Protein AF-A0A7J5AM44-F1 (afdb_monomer)

Structure (mmCIF, N/CA/C/O backbone):
data_AF-A0A7J5AM44-F1
#
_entry.id   AF-A0A7J5AM44-F1
#
loop_
_atom_site.group_PDB
_atom_site.id
_atom_site.type_symbol
_atom_site.label_atom_id
_atom_site.label_alt_id
_atom_site.label_comp_id
_atom_site.label_asym_id
_atom_site.label_entity_id
_atom_site.label_seq_id
_atom_site.pdbx_PDB_ins_code
_atom_site.Cartn_x
_atom_site.Cartn_y
_atom_site.Cartn_z
_atom_site.occupancy
_atom_site.B_iso_or_equiv
_atom_site.auth_seq_id
_atom_site.auth_comp_id
_atom_site.auth_asym_id
_atom_site.auth_atom_id
_atom_site.pdbx_PDB_model_num
ATOM 1 N N . MET A 1 1 ? -7.934 -10.851 46.762 1.00 30.44 1 MET A N 1
ATOM 2 C CA . MET A 1 1 ? -6.899 -11.801 46.316 1.00 30.44 1 MET A CA 1
ATOM 3 C C . MET A 1 1 ? -6.334 -11.318 44.996 1.00 30.44 1 MET A C 1
ATOM 5 O O . MET A 1 1 ? -6.853 -11.603 43.930 1.00 30.44 1 MET A O 1
ATOM 9 N N . GLU A 1 2 ? -5.376 -10.415 45.146 1.00 37.12 2 GLU A N 1
ATOM 10 C CA . GLU A 1 2 ? -4.095 -10.364 44.443 1.00 37.12 2 GLU A CA 1
ATOM 11 C C . GLU A 1 2 ? -3.795 -11.587 43.561 1.00 37.12 2 GLU A C 1
ATOM 13 O O . GLU A 1 2 ? -3.683 -12.691 44.085 1.00 37.12 2 GLU A O 1
ATOM 18 N N . ASN A 1 3 ? -3.754 -11.372 42.240 1.00 36.41 3 ASN A N 1
ATOM 19 C CA . ASN A 1 3 ? -2.946 -12.068 41.224 1.00 36.41 3 ASN A CA 1
ATOM 20 C C . ASN A 1 3 ? -3.588 -11.873 39.842 1.00 36.41 3 ASN A C 1
ATOM 22 O O . ASN A 1 3 ? -4.525 -12.576 39.501 1.00 36.41 3 ASN A O 1
ATOM 26 N N . ASP A 1 4 ? -3.115 -10.865 39.098 1.00 33.53 4 ASP A N 1
ATOM 27 C CA . ASP A 1 4 ? -2.848 -10.944 37.642 1.00 33.53 4 ASP A CA 1
ATOM 28 C C . ASP A 1 4 ? -2.434 -9.582 37.053 1.00 33.53 4 ASP A C 1
ATOM 30 O O . ASP A 1 4 ? -2.887 -9.119 36.007 1.00 33.53 4 ASP A O 1
ATOM 34 N N . ILE A 1 5 ? -1.474 -8.933 37.717 1.00 36.12 5 ILE A N 1
ATOM 35 C CA . ILE A 1 5 ? -0.567 -7.994 37.052 1.00 36.12 5 ILE A CA 1
ATOM 36 C C . ILE A 1 5 ? 0.786 -8.701 36.977 1.00 36.12 5 ILE A C 1
ATOM 38 O O . ILE A 1 5 ? 1.747 -8.322 37.640 1.00 36.12 5 ILE A O 1
ATOM 42 N N . LYS A 1 6 ? 0.864 -9.777 36.183 1.00 41.25 6 LYS A N 1
ATOM 43 C CA . LYS A 1 6 ? 2.162 -10.296 35.739 1.00 41.25 6 LYS A CA 1
ATOM 44 C C . LYS A 1 6 ? 2.780 -9.271 34.789 1.00 41.25 6 LYS A C 1
ATOM 46 O O . LYS A 1 6 ? 2.452 -9.201 33.605 1.00 41.25 6 LYS A O 1
ATOM 51 N N . THR A 1 7 ? 3.600 -8.418 35.401 1.00 40.38 7 THR A N 1
ATOM 52 C CA . THR A 1 7 ? 4.863 -7.890 34.878 1.00 40.38 7 THR A CA 1
ATOM 53 C C . THR A 1 7 ? 4.815 -7.367 33.441 1.00 40.38 7 THR A C 1
ATOM 55 O O . THR A 1 7 ? 5.001 -8.075 32.450 1.00 40.38 7 THR A O 1
ATOM 58 N N . ILE A 1 8 ? 4.660 -6.044 33.330 1.00 50.66 8 ILE A N 1
ATOM 59 C CA . ILE A 1 8 ? 5.324 -5.307 32.250 1.00 50.66 8 ILE A CA 1
ATOM 60 C C . ILE A 1 8 ? 6.817 -5.645 32.402 1.00 50.66 8 ILE A C 1
ATOM 62 O O . ILE A 1 8 ? 7.332 -5.430 33.498 1.00 50.66 8 ILE A O 1
ATOM 66 N N . PRO A 1 9 ? 7.483 -6.233 31.392 1.00 49.56 9 PRO A N 1
ATOM 67 C CA . PRO A 1 9 ? 8.864 -6.676 31.541 1.00 49.56 9 PRO A CA 1
ATOM 68 C C . PRO A 1 9 ? 9.730 -5.493 31.974 1.00 49.56 9 PRO A C 1
ATOM 70 O O . PRO A 1 9 ? 9.645 -4.416 31.383 1.00 49.56 9 PRO A O 1
ATOM 73 N N . GLU A 1 10 ? 10.548 -5.694 33.006 1.00 54.12 10 GLU A N 1
ATOM 74 C CA . GLU A 1 10 ? 11.444 -4.674 33.565 1.00 54.12 10 GLU A CA 1
ATOM 75 C C . GLU A 1 10 ? 12.456 -4.131 32.535 1.00 54.12 10 GLU A C 1
ATOM 77 O O . GLU A 1 10 ? 13.049 -3.077 32.741 1.00 54.12 10 GLU A O 1
ATOM 82 N N . GLU A 1 11 ? 12.558 -4.740 31.351 1.00 59.94 11 GLU A N 1
ATOM 83 C CA . GLU A 1 11 ? 13.402 -4.276 30.250 1.00 59.94 11 GLU A CA 1
ATOM 84 C C . GLU A 1 11 ? 12.621 -3.714 29.052 1.00 59.94 11 GLU A C 1
ATOM 86 O O . GLU A 1 11 ? 12.845 -4.081 27.896 1.00 59.94 11 GLU A O 1
ATOM 91 N N . VAL A 1 12 ? 11.732 -2.740 29.274 1.00 68.56 12 VAL A N 1
ATOM 92 C CA . VAL A 1 12 ? 11.289 -1.858 28.173 1.00 68.56 12 VAL A CA 1
ATOM 93 C C . VAL A 1 12 ? 12.441 -0.907 27.808 1.00 68.56 12 VAL A C 1
ATOM 95 O O . VAL A 1 12 ? 12.469 0.266 28.208 1.00 68.56 12 VAL A O 1
ATOM 98 N N . ASN A 1 13 ? 13.435 -1.444 27.098 1.00 79.06 13 ASN A N 1
ATOM 99 C CA . ASN A 1 13 ? 14.611 -0.738 26.591 1.00 79.06 13 ASN A CA 1
ATOM 100 C C . ASN A 1 13 ? 14.399 -0.245 25.143 1.00 79.06 13 ASN A C 1
ATOM 102 O O . ASN A 1 13 ? 13.371 -0.502 24.512 1.00 79.06 13 ASN A O 1
ATOM 106 N N . PHE A 1 14 ? 15.367 0.501 24.606 1.00 74.00 14 PHE A N 1
ATOM 107 C CA . PHE A 1 14 ? 15.242 1.113 23.281 1.00 74.00 14 PHE A CA 1
ATOM 108 C C . PHE A 1 14 ? 15.099 0.065 22.164 1.00 74.00 14 PHE A C 1
ATOM 110 O O . PHE A 1 14 ? 14.237 0.209 21.301 1.00 74.00 14 PHE A O 1
ATOM 117 N N . ILE A 1 15 ? 15.875 -1.024 22.217 1.00 77.38 15 ILE A N 1
ATOM 118 C CA . ILE A 1 15 ? 15.842 -2.114 21.226 1.00 77.38 15 ILE A CA 1
ATOM 119 C C . ILE A 1 15 ? 14.481 -2.817 21.240 1.00 77.38 15 ILE A C 1
ATOM 121 O O . ILE A 1 15 ? 13.892 -3.059 20.182 1.00 77.38 15 ILE A O 1
ATOM 125 N N . PHE A 1 16 ? 13.956 -3.105 22.433 1.00 80.75 16 PHE A N 1
ATOM 126 C CA . PHE A 1 16 ? 12.615 -3.651 22.621 1.00 80.75 16 PHE A CA 1
ATOM 127 C C . PHE A 1 16 ? 11.564 -2.738 21.978 1.00 80.75 16 PHE A C 1
ATOM 129 O O . PHE A 1 16 ? 10.727 -3.199 21.199 1.00 80.75 16 PHE A O 1
ATOM 136 N N . CYS A 1 17 ? 11.658 -1.429 22.224 1.00 77.19 17 CYS A N 1
ATOM 137 C CA . CYS A 1 17 ? 10.743 -0.454 21.648 1.00 77.19 17 CYS A CA 1
ATOM 138 C C . CYS A 1 17 ? 10.842 -0.343 20.126 1.00 77.19 17 CYS A C 1
ATOM 140 O O . CYS A 1 17 ? 9.798 -0.276 19.485 1.00 77.19 17 CYS A O 1
ATOM 142 N N . VAL A 1 18 ? 12.039 -0.391 19.533 1.00 77.31 18 VAL A N 1
ATOM 143 C CA . VAL A 1 18 ? 12.222 -0.392 18.068 1.00 77.31 18 VAL A CA 1
ATOM 144 C C . VAL A 1 18 ? 11.583 -1.629 17.433 1.00 77.31 18 VAL A C 1
ATOM 146 O O . VAL A 1 18 ? 10.825 -1.500 16.472 1.00 77.31 18 VAL A O 1
ATOM 149 N N . LYS A 1 19 ? 11.808 -2.824 17.999 1.00 75.56 19 LYS A N 1
ATOM 150 C CA . LYS A 1 19 ? 11.190 -4.071 17.508 1.00 75.56 19 LYS A CA 1
ATOM 151 C C . LYS A 1 19 ? 9.663 -4.021 17.587 1.00 75.56 19 LYS A C 1
ATOM 153 O O . LYS A 1 19 ? 8.976 -4.465 16.667 1.00 75.56 19 LYS A O 1
ATOM 158 N N . HIS A 1 20 ? 9.135 -3.461 18.673 1.00 72.00 20 HIS A N 1
ATOM 159 C CA . HIS A 1 20 ? 7.698 -3.375 18.908 1.00 72.00 20 HIS A CA 1
ATOM 160 C C . HIS A 1 20 ? 7.025 -2.231 18.128 1.00 72.00 20 HIS A C 1
ATOM 162 O O . HIS A 1 20 ? 5.824 -2.299 17.873 1.00 72.00 20 HIS A O 1
ATOM 168 N N . PHE A 1 21 ? 7.779 -1.208 17.704 1.00 68.56 21 PHE A N 1
ATOM 169 C CA . PHE A 1 21 ? 7.252 -0.018 17.026 1.00 68.56 21 PHE A CA 1
ATOM 170 C C . PHE A 1 21 ? 6.546 -0.337 15.701 1.00 68.56 21 PHE A C 1
ATOM 172 O O . PHE A 1 21 ? 5.533 0.279 15.383 1.00 68.56 21 PHE A O 1
ATOM 179 N N . SER A 1 22 ? 7.017 -1.346 14.960 1.00 60.19 22 SER A N 1
ATOM 180 C CA . SER A 1 22 ? 6.369 -1.827 13.725 1.00 60.19 22 SER A CA 1
ATOM 181 C C . SER A 1 22 ? 4.910 -2.261 13.932 1.00 60.19 22 SER A C 1
ATOM 183 O O . SER A 1 22 ? 4.092 -2.154 13.023 1.00 60.19 22 SER A O 1
ATOM 185 N N . LYS A 1 23 ? 4.560 -2.691 15.150 1.00 59.81 23 LYS A N 1
ATOM 186 C CA . LYS A 1 23 ? 3.209 -3.118 15.546 1.00 59.81 23 LYS A CA 1
ATOM 187 C C . LYS A 1 23 ? 2.357 -1.967 16.100 1.00 59.81 23 LYS A C 1
ATOM 189 O O . LYS A 1 23 ? 1.228 -2.188 16.527 1.00 59.81 23 LYS A O 1
ATOM 194 N N . CYS A 1 24 ? 2.895 -0.747 16.113 1.00 62.09 24 CYS A N 1
ATOM 195 C CA . CYS A 1 24 ? 2.350 0.421 16.798 1.00 62.09 24 CYS A CA 1
ATOM 196 C C . CYS A 1 24 ? 1.870 1.510 15.832 1.00 62.09 24 CYS A C 1
ATOM 198 O O . CYS A 1 24 ? 2.161 2.686 16.039 1.00 62.09 24 CYS A O 1
ATOM 200 N N . PHE A 1 25 ? 1.123 1.164 14.784 1.00 45.88 25 PHE A N 1
ATOM 201 C CA . PHE A 1 25 ? 0.403 2.183 14.023 1.00 45.88 25 PHE A CA 1
ATOM 202 C C . PHE A 1 25 ? -0.994 2.369 14.612 1.00 45.88 25 PHE A C 1
ATOM 204 O O . PHE A 1 25 ? -1.776 1.430 14.701 1.00 45.88 25 PHE A O 1
ATOM 211 N N . SER A 1 26 ? -1.280 3.609 15.014 1.00 47.03 26 SER A N 1
ATOM 212 C CA . SER A 1 26 ? -2.529 4.121 15.596 1.00 47.03 26 SER A CA 1
ATOM 213 C C . SER A 1 26 ? -2.881 3.659 17.022 1.00 47.03 26 SER A C 1
ATOM 215 O O . SER A 1 26 ? -3.434 2.591 17.247 1.00 47.03 26 SER A O 1
ATOM 217 N N . SER A 1 27 ? -2.634 4.522 18.019 1.00 41.22 27 SER A N 1
ATOM 218 C CA . SER A 1 27 ? -3.536 4.677 19.179 1.00 41.22 27 SER A CA 1
ATOM 219 C C . SER A 1 27 ? -3.110 5.788 20.150 1.00 41.22 27 SER A C 1
ATOM 221 O O . SER A 1 27 ? -1.937 5.978 20.466 1.00 41.22 27 SER A O 1
ATOM 223 N N . ARG A 1 28 ? -4.114 6.524 20.650 1.00 37.12 28 ARG A N 1
ATOM 224 C CA . ARG A 1 28 ? -4.012 7.492 21.755 1.00 37.12 28 ARG A CA 1
ATOM 225 C C . ARG A 1 28 ? -4.220 6.804 23.116 1.00 37.12 28 ARG A C 1
ATOM 227 O O . ARG A 1 28 ? -4.897 5.784 23.222 1.00 37.12 28 ARG A O 1
ATOM 234 N N . LYS A 1 29 ? -3.618 7.420 24.142 1.00 35.62 29 LYS A N 1
ATOM 235 C CA . LYS A 1 29 ? -3.554 7.064 25.575 1.00 35.62 29 LYS A CA 1
ATOM 236 C C . LYS A 1 29 ? -4.861 6.539 26.198 1.00 35.62 29 LYS A C 1
ATOM 238 O O . LYS A 1 29 ? -5.887 7.194 26.055 1.00 35.62 29 LYS A O 1
ATOM 243 N N . ASN A 1 30 ? -4.768 5.515 27.064 1.00 37.94 30 ASN A N 1
ATOM 244 C CA . ASN A 1 30 ? -5.295 5.599 28.440 1.00 37.94 30 ASN A CA 1
ATOM 245 C C . ASN A 1 30 ? -4.862 4.444 29.371 1.00 37.94 30 ASN A C 1
ATOM 247 O O . ASN A 1 30 ? -4.808 3.279 28.993 1.00 37.94 30 ASN A O 1
ATOM 251 N N . LYS A 1 31 ? -4.589 4.792 30.634 1.00 44.12 31 LYS A N 1
ATOM 252 C CA . LYS A 1 31 ? -4.256 3.895 31.754 1.00 44.12 31 LYS A CA 1
ATOM 253 C C . LYS A 1 31 ? -5.559 3.467 32.448 1.00 44.12 31 LYS A C 1
ATOM 255 O O . LYS A 1 31 ? -5.897 4.011 33.492 1.00 44.12 31 LYS A O 1
ATOM 260 N N . LYS A 1 32 ? -6.355 2.582 31.838 1.00 59.28 32 LYS A N 1
ATOM 261 C CA . LYS A 1 32 ? -7.646 2.141 32.409 1.00 59.28 32 LYS A CA 1
ATOM 262 C C . LYS A 1 32 ? -7.747 0.614 32.534 1.00 59.28 32 LYS A C 1
ATOM 264 O O . LYS A 1 32 ? -7.037 -0.132 31.855 1.00 59.28 32 LYS A O 1
ATOM 269 N N . ASN A 1 33 ? -8.594 0.204 33.484 1.00 80.75 33 ASN A N 1
ATOM 270 C CA . ASN A 1 33 ? -9.047 -1.164 33.743 1.00 80.75 33 ASN A CA 1
ATOM 271 C C . ASN A 1 33 ? -9.569 -1.789 32.427 1.00 80.75 33 ASN A C 1
ATOM 273 O O . ASN A 1 33 ? -10.377 -1.138 31.764 1.00 80.75 33 ASN A O 1
ATOM 277 N N . PRO A 1 34 ? -9.146 -3.001 32.025 1.00 86.81 34 PRO A N 1
ATOM 278 C CA . PRO A 1 34 ? -9.594 -3.608 30.770 1.00 86.81 34 PRO A CA 1
ATOM 279 C C . PRO A 1 34 ? -11.115 -3.734 30.640 1.00 86.81 34 PRO A C 1
ATOM 281 O O . PRO A 1 34 ? -11.654 -3.528 29.558 1.00 86.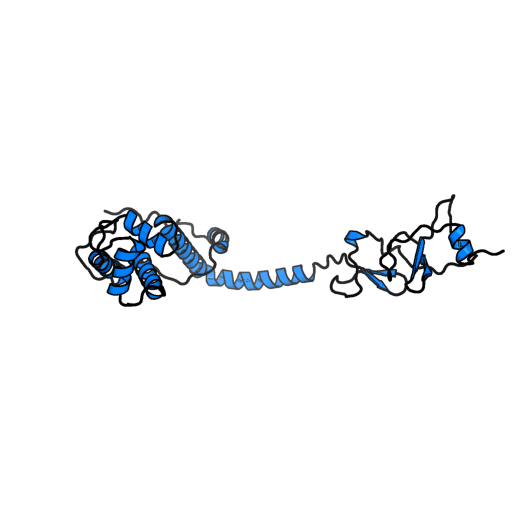81 34 PRO A O 1
ATOM 284 N N . LEU A 1 35 ? -11.828 -3.989 31.742 1.00 90.69 35 LEU A N 1
ATOM 285 C CA . LEU A 1 35 ? -13.293 -4.035 31.736 1.00 90.69 35 LEU A CA 1
ATOM 286 C C . LEU A 1 35 ? -13.898 -2.659 31.456 1.00 90.69 35 LEU A C 1
ATOM 288 O O . LEU A 1 35 ? -14.874 -2.545 30.724 1.00 90.69 35 LEU A O 1
ATOM 292 N N . LYS A 1 36 ? -13.284 -1.592 31.971 1.00 90.75 36 LYS A N 1
ATOM 293 C CA . LYS A 1 36 ? -13.704 -0.223 31.661 1.00 90.75 36 LYS A CA 1
ATOM 294 C C . LYS A 1 36 ? -13.615 0.062 30.164 1.00 90.75 36 LYS A C 1
ATOM 296 O O . LYS A 1 36 ? -14.539 0.650 29.609 1.00 90.75 36 LYS A O 1
ATOM 301 N N . GLU A 1 37 ? -12.510 -0.333 29.536 1.00 89.81 37 GLU A N 1
ATOM 302 C CA . GLU A 1 37 ? -12.302 -0.161 28.094 1.00 89.81 37 GLU A CA 1
ATOM 303 C C . GLU A 1 37 ? -13.299 -1.016 27.301 1.00 89.81 37 GLU A C 1
ATOM 305 O O . GLU A 1 37 ? -13.970 -0.473 26.431 1.00 89.81 37 GLU A O 1
ATOM 310 N N . LEU A 1 38 ? -13.524 -2.275 27.699 1.00 93.69 38 LEU A N 1
ATOM 311 C CA . LEU A 1 38 ? -14.488 -3.170 27.050 1.00 93.69 38 LEU A CA 1
ATOM 312 C C . LEU A 1 38 ? -15.913 -2.593 27.061 1.00 93.69 38 LEU A C 1
ATOM 314 O O . LEU A 1 38 ? -16.546 -2.495 26.013 1.00 93.69 38 LEU A O 1
ATOM 318 N N . PHE A 1 39 ? -16.413 -2.160 28.225 1.00 94.56 39 PHE A N 1
ATOM 319 C CA . PHE A 1 39 ? -17.758 -1.578 28.334 1.00 94.56 39 PHE A CA 1
ATOM 320 C C . PHE A 1 39 ? -17.886 -0.237 27.603 1.00 94.56 39 PHE A C 1
ATOM 322 O O . PHE A 1 39 ? -18.936 0.043 27.026 1.00 94.56 39 PHE A O 1
ATOM 329 N N . SER A 1 40 ? -16.831 0.585 27.612 1.00 92.31 40 SER A N 1
ATOM 330 C CA . SER A 1 40 ? -16.842 1.878 26.915 1.00 92.31 40 SER A CA 1
ATOM 331 C C . SER A 1 40 ? -16.828 1.697 25.395 1.00 92.31 40 SER A C 1
ATOM 333 O O . SER A 1 40 ? -17.561 2.390 24.692 1.00 92.31 40 SER A O 1
ATOM 335 N N . GLU A 1 41 ? -16.013 0.769 24.880 1.00 93.38 41 GLU A N 1
ATOM 336 C CA . GLU A 1 41 ? -15.950 0.454 23.449 1.00 93.38 41 GLU A CA 1
ATOM 337 C C . GLU A 1 41 ? -17.239 -0.210 22.967 1.00 93.38 41 GLU A C 1
ATOM 339 O O . GLU A 1 41 ? -17.759 0.194 21.928 1.00 93.38 41 GLU A O 1
ATOM 344 N N . LEU A 1 42 ? -17.804 -1.140 23.748 1.00 95.88 42 LEU A N 1
ATOM 345 C CA . LEU A 1 42 ? -19.098 -1.754 23.447 1.00 95.88 42 LEU A CA 1
ATOM 346 C C . LEU A 1 42 ? -20.186 -0.698 23.274 1.00 95.88 42 LEU A C 1
ATOM 348 O O . LEU A 1 42 ? -20.847 -0.654 22.238 1.00 95.88 42 LEU A O 1
ATOM 352 N N . LEU A 1 43 ? -20.360 0.175 24.271 1.00 95.19 43 LEU A N 1
ATOM 353 C CA . LEU A 1 43 ? -21.383 1.213 24.201 1.00 95.19 43 LEU A CA 1
ATOM 354 C C . LEU A 1 43 ? -21.121 2.174 23.035 1.00 95.19 43 LEU A C 1
ATOM 356 O O . LEU A 1 43 ? -22.055 2.548 22.329 1.00 95.19 43 LEU A O 1
ATOM 360 N N . GLY A 1 44 ? -19.858 2.537 22.804 1.00 94.06 44 GLY A N 1
ATOM 361 C CA . GLY A 1 44 ? -19.466 3.399 21.693 1.00 94.06 44 GLY A CA 1
ATOM 362 C C . GLY A 1 44 ? -19.774 2.803 20.317 1.00 94.06 44 GLY A C 1
ATOM 363 O O . GLY A 1 44 ? -20.162 3.551 19.420 1.00 94.06 44 GLY A O 1
ATOM 364 N N . GLN A 1 45 ? -19.627 1.486 20.136 1.00 94.88 45 GLN A N 1
ATOM 365 C CA . GLN A 1 45 ? -20.003 0.813 18.889 1.00 94.88 45 GLN A CA 1
ATOM 366 C C . GLN A 1 45 ? -21.519 0.675 18.745 1.00 94.88 45 GLN A C 1
ATOM 368 O O . GLN A 1 45 ? -22.050 1.058 17.707 1.00 94.88 45 GLN A O 1
ATOM 373 N N . LEU A 1 46 ? -22.228 0.263 19.802 1.00 96.12 46 LEU A N 1
ATOM 374 C CA . LEU A 1 46 ? -23.697 0.200 19.799 1.00 96.12 46 LEU A CA 1
ATOM 375 C C . LEU A 1 46 ? -24.316 1.567 19.452 1.00 96.12 46 LEU A C 1
ATOM 377 O O . LEU A 1 46 ? -25.223 1.678 18.632 1.00 96.12 46 LEU A O 1
ATOM 381 N N . MET A 1 47 ? -23.791 2.655 20.019 1.00 94.81 47 MET A N 1
ATOM 382 C CA . MET A 1 47 ? -24.277 4.002 19.702 1.00 94.81 47 MET A CA 1
ATOM 383 C C . MET A 1 47 ? -24.092 4.373 18.221 1.00 94.81 47 MET A C 1
ATOM 385 O O . MET A 1 47 ? -24.881 5.158 17.697 1.00 94.81 47 MET A O 1
ATOM 389 N N . LYS A 1 48 ? -23.116 3.788 17.521 1.00 94.56 48 LYS A N 1
ATOM 390 C CA . LYS A 1 48 ? -22.872 4.022 16.088 1.00 94.56 48 LYS A CA 1
ATOM 391 C C . LYS A 1 48 ? -23.640 3.073 15.167 1.00 94.56 48 LYS A C 1
ATOM 393 O O . LYS A 1 48 ? -23.845 3.427 14.017 1.00 94.56 48 LYS A O 1
ATOM 398 N N . ASP A 1 49 ? -24.082 1.921 15.663 1.00 92.38 49 ASP A N 1
ATOM 399 C CA . ASP A 1 49 ? -24.778 0.896 14.876 1.00 92.38 49 ASP A CA 1
ATOM 400 C C . ASP A 1 49 ? -26.120 1.418 14.328 1.00 92.38 49 ASP A C 1
ATOM 402 O O . ASP A 1 49 ? -27.039 1.727 15.091 1.00 92.38 49 ASP A O 1
ATOM 406 N N . GLU A 1 50 ? -26.237 1.550 13.006 1.00 93.00 50 GLU A N 1
ATOM 407 C CA . GLU A 1 50 ? -27.411 2.113 12.321 1.00 93.00 50 GLU A CA 1
ATOM 408 C C . GLU A 1 50 ? -28.704 1.323 12.581 1.00 93.00 50 GLU A C 1
ATOM 410 O O . GLU A 1 50 ? -29.792 1.901 12.546 1.00 93.00 50 GLU A O 1
ATOM 415 N N . LEU A 1 51 ? -28.605 0.036 12.934 1.00 90.94 51 LEU A N 1
ATOM 416 C CA . LEU A 1 51 ? -29.760 -0.810 13.255 1.00 90.94 51 LEU A CA 1
ATOM 417 C C . LEU A 1 51 ? -30.434 -0.401 14.577 1.00 90.94 51 LEU A C 1
ATOM 419 O O . LEU A 1 51 ? -31.616 -0.681 14.807 1.00 90.94 51 LEU A O 1
ATOM 423 N N . ILE A 1 52 ? -29.708 0.298 15.454 1.00 90.81 52 ILE A N 1
ATOM 424 C CA . ILE A 1 52 ? -30.193 0.711 16.772 1.00 90.81 52 ILE A CA 1
ATOM 425 C C . ILE A 1 52 ? -30.861 2.082 16.678 1.00 90.81 52 ILE A C 1
ATOM 427 O O . ILE A 1 52 ? -30.194 3.115 16.706 1.00 90.81 52 ILE A O 1
ATOM 431 N N . LYS A 1 53 ? -32.198 2.104 16.651 1.00 91.19 53 LYS A N 1
ATOM 432 C CA . LYS A 1 53 ? -32.985 3.354 16.611 1.00 91.19 53 LYS A CA 1
ATOM 433 C C . LYS A 1 53 ? -32.888 4.164 17.910 1.00 91.19 53 LYS A C 1
ATOM 435 O O . LYS A 1 53 ? -32.766 5.383 17.883 1.00 91.19 53 LYS A O 1
ATOM 440 N N . ASN A 1 54 ? -32.940 3.494 19.064 1.00 90.94 54 ASN A N 1
ATOM 441 C CA . ASN A 1 54 ? -32.871 4.147 20.373 1.00 90.94 54 ASN A CA 1
ATOM 442 C C . ASN A 1 54 ? -31.420 4.208 20.877 1.00 90.94 54 ASN A C 1
ATOM 444 O O . ASN A 1 54 ? -30.913 3.236 21.434 1.00 90.94 54 ASN A O 1
ATOM 448 N N . LYS A 1 55 ? -30.781 5.373 20.734 1.00 92.94 55 LYS A N 1
ATOM 449 C CA . LYS A 1 55 ? -29.370 5.610 21.095 1.00 92.94 55 LYS A CA 1
ATOM 450 C C . LYS A 1 55 ? -29.107 5.858 22.587 1.00 92.94 55 LYS A C 1
ATOM 452 O O . LYS A 1 55 ? -28.010 6.263 22.965 1.00 92.94 55 LYS A O 1
ATOM 457 N N . THR A 1 56 ? -30.088 5.625 23.457 1.00 94.69 56 THR A N 1
ATOM 458 C CA . THR A 1 56 ? -29.859 5.635 24.911 1.00 94.69 56 THR A CA 1
ATOM 459 C C . THR A 1 56 ? -29.093 4.384 25.352 1.00 94.69 56 THR A C 1
ATOM 461 O O . THR A 1 56 ? -29.167 3.346 24.699 1.00 94.69 56 THR A O 1
ATOM 464 N N . ILE A 1 57 ? -28.416 4.433 26.508 1.00 92.00 57 ILE A N 1
ATOM 465 C CA . ILE A 1 57 ? -27.742 3.255 27.100 1.00 92.00 57 ILE A CA 1
ATOM 466 C C . ILE A 1 57 ? -28.713 2.068 27.209 1.00 92.00 57 ILE A C 1
ATOM 468 O O . ILE A 1 57 ? -28.371 0.939 26.861 1.00 92.00 57 ILE A O 1
ATOM 472 N N . ASN A 1 58 ? -29.950 2.341 27.633 1.00 93.75 58 ASN A N 1
ATOM 473 C CA . ASN A 1 58 ? -30.999 1.333 27.742 1.00 93.75 58 ASN A CA 1
ATOM 474 C C . ASN A 1 58 ? -31.369 0.739 26.381 1.00 93.75 58 ASN A C 1
ATOM 476 O O . ASN A 1 58 ? -31.503 -0.479 26.280 1.00 93.75 58 ASN A O 1
ATOM 480 N N . GLY A 1 59 ? -31.532 1.574 25.352 1.00 93.25 59 GLY A N 1
ATOM 481 C CA . GLY A 1 59 ? -31.829 1.125 23.991 1.00 93.25 59 GLY A CA 1
ATOM 482 C C . GLY A 1 59 ? -30.713 0.250 23.422 1.00 93.25 59 GLY A C 1
ATOM 483 O O . GLY A 1 59 ? -30.975 -0.879 23.011 1.00 93.25 59 GLY A O 1
ATOM 484 N N . CYS A 1 60 ? -29.467 0.715 23.517 1.00 95.69 60 CYS A N 1
ATOM 485 C CA . CYS A 1 60 ? -28.278 -0.015 23.081 1.00 95.69 60 CYS A CA 1
ATOM 486 C C . CYS A 1 60 ? -28.147 -1.388 23.759 1.00 95.69 60 CYS A C 1
ATOM 488 O O . CYS A 1 60 ? -27.966 -2.399 23.085 1.00 95.69 60 CYS A O 1
ATOM 490 N N . PHE A 1 61 ? -28.276 -1.458 25.087 1.00 95.38 61 PHE A N 1
ATOM 491 C CA . PHE A 1 61 ? -28.173 -2.737 25.798 1.00 95.38 61 PHE A CA 1
ATOM 492 C C . PHE A 1 61 ? -29.398 -3.633 25.627 1.00 95.38 61 PHE A C 1
ATOM 494 O O . PHE A 1 61 ? -29.253 -4.850 25.686 1.00 95.38 61 PHE A O 1
ATOM 501 N N . THR A 1 62 ? -30.583 -3.068 25.376 1.00 94.31 62 THR A N 1
ATOM 502 C CA . THR A 1 62 ? -31.755 -3.870 24.991 1.00 94.31 62 THR A CA 1
ATOM 503 C C . THR A 1 62 ? -31.508 -4.541 23.646 1.00 94.31 62 THR A C 1
ATOM 505 O O . THR A 1 62 ? -31.716 -5.741 23.532 1.00 94.31 62 THR A O 1
ATOM 508 N N . TYR A 1 63 ? -31.001 -3.804 22.656 1.00 94.31 63 TYR A N 1
ATOM 509 C CA . TYR A 1 63 ? -30.645 -4.377 21.359 1.00 94.31 63 TYR A CA 1
ATOM 510 C C . TYR A 1 63 ? -29.557 -5.448 21.482 1.00 94.31 63 TYR A C 1
ATOM 512 O O . TYR A 1 63 ? -29.706 -6.543 20.951 1.00 94.31 63 TYR A O 1
ATOM 520 N N . PHE A 1 64 ? -28.479 -5.163 22.217 1.00 94.81 64 PHE A N 1
ATOM 521 C CA . PHE A 1 64 ? -27.399 -6.131 22.398 1.00 94.81 64 PHE A CA 1
ATOM 522 C C . PHE A 1 64 ? -27.910 -7.439 23.021 1.00 94.81 64 PHE A C 1
ATOM 524 O O . PHE A 1 64 ? -27.601 -8.517 22.530 1.00 94.81 64 PHE A O 1
ATOM 531 N N . VAL A 1 65 ? -28.736 -7.360 24.066 1.00 93.69 65 VAL A N 1
ATOM 532 C CA . VAL A 1 65 ? -29.284 -8.552 24.729 1.00 93.69 65 VAL A CA 1
ATOM 533 C C . VAL A 1 65 ? -30.307 -9.266 23.850 1.00 93.69 65 VAL A C 1
ATOM 535 O O . VAL A 1 65 ? -30.198 -10.467 23.634 1.00 93.69 65 VAL A O 1
ATOM 538 N N . ASN A 1 66 ? -31.292 -8.551 23.321 1.00 90.88 66 ASN A N 1
ATOM 539 C CA . ASN A 1 66 ? -32.417 -9.207 22.667 1.00 90.88 66 ASN A CA 1
ATOM 540 C C . ASN A 1 66 ? -32.069 -9.650 21.246 1.00 90.88 66 ASN A C 1
ATOM 542 O O . ASN A 1 66 ? -32.420 -10.752 20.840 1.00 90.88 66 ASN A O 1
ATOM 546 N N . THR A 1 67 ? -31.350 -8.809 20.508 1.00 90.31 67 THR A N 1
ATOM 547 C CA . THR A 1 67 ? -31.046 -9.043 19.096 1.00 90.31 67 THR A CA 1
ATOM 548 C C . THR A 1 67 ? -29.724 -9.776 18.924 1.00 90.31 67 THR A C 1
ATOM 550 O O . THR A 1 67 ? -29.689 -10.819 18.282 1.00 90.31 67 THR A O 1
ATOM 553 N N . TYR A 1 68 ? -28.629 -9.260 19.495 1.00 91.00 68 TYR A N 1
ATOM 554 C CA . TYR A 1 68 ? -27.300 -9.838 19.256 1.00 91.00 68 TYR A CA 1
ATOM 555 C C . TYR A 1 68 ? -27.071 -11.133 20.045 1.00 91.00 68 TYR A C 1
ATOM 557 O O . TYR A 1 68 ? -26.619 -12.127 19.480 1.00 91.00 68 TYR A O 1
ATOM 565 N N . LEU A 1 69 ? -27.427 -11.156 21.333 1.00 91.56 69 LEU A N 1
ATOM 566 C CA . LEU A 1 69 ? -27.383 -12.391 22.120 1.00 91.56 69 LEU A CA 1
ATOM 567 C C . LEU A 1 69 ? -28.562 -13.326 21.796 1.00 91.56 69 LEU A C 1
ATOM 569 O O . LEU A 1 69 ? -28.490 -14.516 22.086 1.00 91.56 69 LEU A O 1
ATOM 573 N N . GLY A 1 70 ? -29.623 -12.827 21.158 1.00 84.38 70 GLY A N 1
ATOM 574 C CA . GLY A 1 70 ? -30.804 -13.630 20.839 1.00 84.38 70 GLY A CA 1
ATOM 575 C C . GLY A 1 70 ? -31.635 -13.976 22.075 1.00 84.38 70 GLY A C 1
ATOM 576 O O . GLY A 1 70 ? -32.151 -15.084 22.169 1.00 84.38 70 GLY A O 1
ATOM 577 N N . ASN A 1 71 ? -31.721 -13.058 23.045 1.00 82.62 71 ASN A N 1
ATOM 578 C CA . ASN A 1 71 ? -32.621 -13.177 24.192 1.00 82.62 71 ASN A CA 1
ATOM 579 C C . ASN A 1 71 ? -33.933 -12.442 23.915 1.00 82.62 71 ASN A C 1
ATOM 581 O O . ASN A 1 71 ? -34.176 -11.356 24.450 1.00 82.62 71 ASN A O 1
ATOM 585 N N . ASP A 1 72 ? -34.766 -13.011 23.055 1.00 74.06 72 ASP A N 1
ATOM 586 C CA . ASP A 1 72 ? -36.117 -12.511 22.841 1.00 74.06 72 ASP A CA 1
ATOM 587 C C . ASP A 1 72 ? -36.997 -12.717 24.087 1.00 74.06 72 ASP A C 1
ATOM 589 O O . ASP A 1 72 ? -36.663 -13.442 25.033 1.00 74.06 72 ASP A O 1
ATOM 593 N N . GLU A 1 73 ? -38.129 -12.013 24.122 1.00 65.56 73 GLU A N 1
ATOM 594 C CA . GLU A 1 73 ? -39.085 -12.127 25.220 1.00 65.56 73 GLU A CA 1
ATOM 595 C C . GLU A 1 73 ? -39.706 -13.533 25.217 1.00 65.56 73 GLU A C 1
ATOM 597 O O . GLU A 1 73 ? -40.675 -13.804 24.516 1.00 65.56 73 GLU A O 1
ATOM 602 N N . GLY A 1 74 ? -39.118 -14.441 26.002 1.00 67.12 74 GLY A N 1
ATOM 603 C CA . GLY A 1 74 ? -39.636 -15.789 26.246 1.00 67.12 74 GLY A CA 1
ATOM 604 C C . GLY A 1 74 ? -38.666 -16.941 25.966 1.00 67.12 74 GLY A C 1
ATOM 605 O O . GLY A 1 74 ? -38.936 -18.045 26.441 1.00 67.12 74 GLY A O 1
ATOM 606 N N . LYS A 1 75 ? -37.543 -16.730 25.257 1.00 65.19 75 LYS A N 1
ATOM 607 C CA . LYS A 1 75 ? -36.560 -17.795 24.952 1.00 65.19 75 LYS A CA 1
ATOM 608 C C . LYS A 1 75 ? -35.103 -17.302 25.034 1.00 65.19 75 LYS A C 1
ATOM 610 O O . LYS A 1 75 ? -34.410 -17.207 24.024 1.00 65.19 75 LYS A O 1
ATOM 615 N N . PRO A 1 76 ? -34.577 -17.040 26.246 1.00 74.81 76 PRO A N 1
ATOM 616 C CA . PRO A 1 76 ? -33.207 -16.567 26.397 1.00 74.81 76 PRO A CA 1
ATOM 617 C C . PRO A 1 76 ? -32.192 -17.637 25.976 1.00 74.81 76 PRO A C 1
ATOM 619 O O . PRO A 1 76 ? -32.084 -18.684 26.614 1.00 74.81 76 PRO A O 1
ATOM 622 N N . LYS A 1 77 ? -31.400 -17.344 24.940 1.00 80.00 77 LYS A N 1
ATOM 623 C CA . LYS A 1 77 ? -30.226 -18.145 24.565 1.00 80.00 77 LYS A CA 1
ATOM 624 C C . LYS A 1 77 ? -29.100 -18.028 25.600 1.00 80.00 77 LYS A C 1
ATOM 626 O O . LYS A 1 77 ? -28.382 -18.994 25.837 1.00 80.00 77 LYS A O 1
ATOM 631 N N . TYR A 1 78 ? -28.974 -16.866 26.241 1.00 81.25 78 TYR A N 1
ATOM 632 C CA . TYR A 1 78 ? -28.003 -16.587 27.300 1.00 81.25 78 TYR A CA 1
ATOM 633 C C . TYR A 1 78 ? -28.705 -16.007 28.534 1.00 81.25 78 TYR A C 1
ATOM 635 O O . TYR A 1 78 ? -29.602 -15.177 28.422 1.00 81.25 78 TYR A O 1
ATOM 643 N N . ALA A 1 79 ? -28.268 -16.351 29.745 1.00 80.81 79 ALA A N 1
ATOM 644 C CA . ALA A 1 79 ? -28.892 -15.882 30.991 1.00 80.81 79 ALA A CA 1
ATOM 645 C C . ALA A 1 79 ? -28.481 -14.442 31.390 1.00 80.81 79 ALA A C 1
ATOM 647 O O . ALA A 1 79 ? -28.090 -14.179 32.528 1.00 80.81 79 ALA A O 1
ATOM 648 N N . ILE A 1 80 ? -28.524 -13.489 30.452 1.00 85.50 80 ILE A N 1
ATOM 649 C CA . ILE A 1 80 ? -28.016 -12.120 30.637 1.00 85.50 80 ILE A CA 1
ATOM 650 C C . ILE A 1 80 ? -29.124 -11.109 30.339 1.00 85.50 80 ILE A C 1
ATOM 652 O O . ILE A 1 80 ? -29.681 -11.080 29.247 1.00 85.50 80 ILE A O 1
ATOM 656 N N . ASN A 1 81 ? -29.430 -10.250 31.315 1.00 85.94 81 ASN A N 1
ATOM 657 C CA . ASN A 1 81 ? -30.441 -9.196 31.206 1.00 85.94 81 ASN A CA 1
ATOM 658 C C . ASN A 1 81 ? -29.779 -7.830 30.943 1.00 85.94 81 ASN A C 1
ATOM 660 O O . ASN A 1 81 ? -28.703 -7.536 31.470 1.00 85.94 81 ASN A O 1
ATOM 664 N N . LYS A 1 82 ? -30.463 -6.937 30.217 1.00 91.06 82 LYS A N 1
ATOM 665 C CA . LYS A 1 82 ? -30.057 -5.530 30.051 1.00 91.06 82 LYS A CA 1
ATOM 666 C C . LYS A 1 82 ? -29.749 -4.831 31.380 1.00 91.06 82 LYS A C 1
ATOM 668 O O . LYS A 1 82 ? -28.781 -4.079 31.451 1.00 91.06 82 LYS A O 1
ATOM 673 N N . LYS A 1 83 ? -30.510 -5.101 32.454 1.00 92.19 83 LYS A N 1
ATOM 674 C CA . LYS A 1 83 ? -30.253 -4.528 33.794 1.00 92.19 83 LYS A CA 1
ATOM 675 C C . LYS A 1 83 ? -28.864 -4.910 34.314 1.00 92.19 83 LYS A C 1
ATOM 677 O O . LYS A 1 83 ? -28.178 -4.073 34.897 1.00 92.19 83 LYS A O 1
ATOM 682 N N . THR A 1 84 ? -28.431 -6.141 34.048 1.00 92.69 84 THR A N 1
ATOM 683 C CA . THR A 1 84 ? -27.097 -6.635 34.400 1.00 92.69 84 THR A CA 1
ATOM 684 C C . THR A 1 84 ? -26.014 -5.857 33.651 1.00 92.69 84 THR A C 1
ATOM 686 O O . THR A 1 84 ? -25.067 -5.379 34.275 1.00 92.69 84 THR A O 1
ATOM 689 N N . LEU A 1 85 ? -26.184 -5.631 32.342 1.00 94.31 85 LEU A N 1
ATOM 690 C CA . LEU A 1 85 ? -25.247 -4.827 31.544 1.00 94.31 85 LEU A CA 1
ATOM 691 C C . LEU A 1 85 ? -25.181 -3.368 31.998 1.00 94.31 85 LEU A C 1
ATOM 693 O O . LEU A 1 85 ? -24.085 -2.824 32.110 1.00 94.31 85 LEU A O 1
ATOM 697 N N . ILE A 1 86 ? -26.321 -2.748 32.321 1.00 94.69 86 ILE A N 1
ATOM 698 C CA . ILE A 1 86 ? -26.364 -1.389 32.887 1.00 94.69 86 ILE A CA 1
ATOM 699 C C . ILE A 1 86 ? -25.564 -1.337 34.193 1.00 94.69 86 ILE A C 1
ATOM 701 O O . ILE A 1 86 ? -24.763 -0.424 34.396 1.00 94.69 86 ILE A O 1
ATOM 705 N N . SER A 1 87 ? -25.747 -2.330 35.065 1.00 94.75 87 SER A N 1
ATOM 706 C CA . SER A 1 87 ? -25.055 -2.395 36.351 1.00 94.75 87 SER A CA 1
ATOM 707 C C . SER A 1 87 ? -23.539 -2.555 36.185 1.00 94.75 87 SER A C 1
ATOM 709 O O . SER A 1 87 ? -22.766 -1.836 36.828 1.00 94.75 87 SER A O 1
ATOM 711 N N . TYR A 1 88 ? -23.095 -3.424 35.270 1.00 94.94 88 TYR A N 1
ATOM 712 C CA . TYR A 1 88 ? -21.674 -3.558 34.947 1.00 94.94 88 TYR A CA 1
ATOM 713 C C . TYR A 1 88 ? -21.099 -2.300 34.292 1.00 94.94 88 TYR A C 1
ATOM 715 O O . TYR A 1 88 ? -20.027 -1.846 34.690 1.00 94.94 88 TYR A O 1
ATOM 723 N N . HIS A 1 89 ? -21.810 -1.694 33.341 1.00 93.12 89 HIS A N 1
ATOM 724 C CA . HIS A 1 89 ? -21.387 -0.446 32.713 1.00 93.12 89 HIS A CA 1
ATOM 725 C C . HIS A 1 89 ? -21.216 0.663 33.758 1.00 93.12 89 HIS A C 1
ATOM 727 O O . HIS A 1 89 ? -20.180 1.326 33.804 1.00 93.12 89 HIS A O 1
ATOM 733 N N . ASN A 1 90 ? -22.183 0.822 34.661 1.00 93.56 90 ASN A N 1
ATOM 734 C CA . ASN A 1 90 ? -22.081 1.786 35.750 1.00 93.56 90 ASN A CA 1
ATOM 735 C C . ASN A 1 90 ? -20.870 1.499 36.649 1.00 93.56 90 ASN A C 1
ATOM 737 O O . ASN A 1 90 ? -20.107 2.421 36.936 1.00 93.56 90 ASN A O 1
ATOM 741 N N . LYS A 1 91 ? -20.631 0.231 37.003 1.00 93.38 91 LYS A N 1
ATOM 742 C CA . LYS A 1 91 ? -19.479 -0.180 37.817 1.00 93.38 91 LYS A CA 1
ATOM 743 C C . LYS A 1 91 ? -18.140 0.126 37.153 1.00 93.38 91 LYS A C 1
ATOM 745 O O . LYS A 1 91 ? -17.276 0.744 37.768 1.00 93.38 91 LYS A O 1
ATOM 750 N N . TYR A 1 92 ? -17.951 -0.307 35.909 1.00 91.25 92 TYR A N 1
ATOM 751 C CA . TYR A 1 92 ? -16.639 -0.295 35.260 1.00 91.25 92 TYR A CA 1
ATOM 752 C C . TYR A 1 92 ? -16.395 0.948 34.399 1.00 91.25 92 TYR A C 1
ATOM 754 O O . TYR A 1 92 ? -15.306 1.520 34.454 1.00 91.25 92 TYR A O 1
ATOM 762 N N . ALA A 1 93 ? -17.377 1.394 33.614 1.00 88.31 93 ALA A N 1
ATOM 763 C CA . ALA A 1 93 ? -17.229 2.568 32.753 1.00 88.31 93 ALA A CA 1
ATOM 764 C C . ALA A 1 93 ? -17.361 3.871 33.555 1.00 88.31 93 ALA A C 1
ATOM 766 O O . ALA A 1 93 ? -16.464 4.724 33.504 1.00 88.31 93 ALA A O 1
ATOM 767 N N . ASN A 1 94 ? -18.421 3.971 34.363 1.00 88.00 94 ASN A N 1
ATOM 768 C CA . ASN A 1 94 ? -18.752 5.180 35.125 1.00 88.00 94 ASN A CA 1
ATOM 769 C C . ASN A 1 94 ? -18.130 5.221 36.533 1.00 88.00 94 ASN A C 1
ATOM 771 O O . ASN A 1 94 ? -18.205 6.253 37.190 1.00 88.00 94 ASN A O 1
ATOM 775 N N . ASN A 1 95 ? -17.470 4.144 36.982 1.00 88.44 95 ASN A N 1
ATOM 776 C CA . ASN A 1 95 ? -16.906 4.001 38.333 1.00 88.44 95 ASN A CA 1
ATOM 777 C C . ASN A 1 95 ? -17.946 4.160 39.472 1.00 88.44 95 ASN A C 1
ATOM 779 O O . ASN A 1 95 ? -17.611 4.647 40.551 1.00 88.44 95 ASN A O 1
ATOM 783 N N . ILE A 1 96 ? -19.203 3.771 39.247 1.00 91.19 96 ILE A N 1
ATOM 784 C CA . ILE A 1 96 ? -20.281 3.819 40.246 1.00 91.19 96 ILE A CA 1
ATOM 785 C C . ILE A 1 96 ? -20.275 2.513 41.046 1.00 91.19 96 ILE A C 1
ATOM 787 O O . ILE A 1 96 ? -20.518 1.440 40.494 1.00 91.19 96 ILE A O 1
ATOM 791 N N . LEU A 1 97 ? -20.023 2.594 42.353 1.00 89.38 97 LEU A N 1
ATOM 792 C CA . LEU A 1 97 ? -20.029 1.427 43.238 1.00 89.38 97 LEU A CA 1
ATOM 793 C C . LEU A 1 97 ? -21.404 0.744 43.256 1.00 89.38 97 LEU A C 1
ATOM 795 O O . LEU A 1 97 ? -22.438 1.395 43.384 1.00 89.38 97 LEU A O 1
ATOM 799 N N . ASN A 1 98 ? -21.413 -0.584 43.141 1.00 90.75 98 ASN A N 1
ATOM 800 C CA . ASN A 1 98 ? -22.608 -1.415 43.270 1.00 90.75 98 ASN A CA 1
ATOM 801 C C . ASN A 1 98 ? -22.235 -2.860 43.648 1.00 90.75 98 ASN A C 1
ATOM 803 O O . ASN A 1 98 ? -21.057 -3.215 43.695 1.00 90.75 98 ASN A O 1
ATOM 807 N N . LYS A 1 99 ? -23.248 -3.697 43.908 1.00 90.56 99 LYS A N 1
ATOM 808 C CA . LYS A 1 99 ? -23.087 -5.093 44.359 1.00 90.56 99 LYS A CA 1
ATOM 809 C C . LYS A 1 99 ? -22.776 -6.095 43.238 1.00 90.56 99 LYS A C 1
ATOM 811 O O . LYS A 1 99 ? -22.701 -7.290 43.503 1.00 90.56 99 LYS A O 1
ATOM 816 N N . SER A 1 100 ? -22.634 -5.655 41.987 1.00 87.88 100 SER A N 1
ATOM 817 C CA . SER A 1 100 ? -22.397 -6.589 40.877 1.00 87.88 100 SER A CA 1
ATOM 818 C C . SER A 1 100 ? -21.026 -7.234 41.022 1.00 87.88 100 SER A C 1
ATOM 820 O O . SER A 1 100 ? -20.066 -6.551 41.379 1.00 87.88 100 SER A O 1
ATOM 822 N N . GLY A 1 101 ? -20.916 -8.521 40.696 1.00 88.06 101 GLY A N 1
ATOM 823 C CA . GLY A 1 101 ? -19.635 -9.224 40.605 1.00 88.06 101 GLY A CA 1
ATOM 824 C C . GLY A 1 101 ? -18.800 -8.785 39.398 1.00 88.06 101 GLY A C 1
ATOM 825 O O . GLY A 1 101 ? -18.933 -7.663 38.898 1.00 88.06 101 GLY A O 1
ATOM 826 N N . GLU A 1 102 ? -17.931 -9.674 38.929 1.00 89.94 102 GLU A N 1
ATOM 827 C CA . GLU A 1 102 ? -17.305 -9.561 37.610 1.00 89.94 102 GLU A CA 1
ATOM 828 C C . GLU A 1 102 ? -18.191 -10.234 36.543 1.00 89.94 102 GLU A C 1
ATOM 830 O O . GLU A 1 102 ? -18.895 -11.194 36.867 1.00 89.94 102 GLU A O 1
ATOM 835 N N . PRO A 1 103 ? -18.217 -9.742 35.291 1.00 92.31 103 PRO A N 1
ATOM 836 C CA . PRO A 1 103 ? -18.824 -10.466 34.179 1.00 92.31 103 PRO A CA 1
ATOM 837 C C . PRO A 1 103 ? -18.167 -11.833 33.954 1.00 92.31 103 PRO A C 1
ATOM 839 O O . PRO A 1 103 ? -16.941 -11.953 33.983 1.00 92.31 103 PRO A O 1
ATOM 842 N N . ALA A 1 104 ? -18.980 -12.848 33.654 1.00 92.50 104 ALA A N 1
ATOM 843 C CA . ALA A 1 104 ? -18.487 -14.154 33.223 1.00 92.50 104 ALA A CA 1
ATOM 844 C C . ALA A 1 104 ? -17.622 -14.042 31.953 1.00 92.50 104 ALA A C 1
ATOM 846 O O . ALA A 1 104 ? -17.829 -13.150 31.127 1.00 92.50 104 ALA A O 1
ATOM 847 N N . ASN A 1 105 ? -16.671 -14.968 31.780 1.00 91.81 105 ASN A N 1
ATOM 848 C CA . ASN A 1 105 ? -15.769 -14.986 30.620 1.00 91.81 105 ASN A CA 1
ATOM 849 C C . ASN A 1 105 ? -16.528 -15.042 29.292 1.00 91.81 105 ASN A C 1
ATOM 851 O O . ASN A 1 105 ? -16.211 -14.279 28.389 1.00 91.81 105 ASN A O 1
ATOM 855 N N . GLU A 1 106 ? -17.593 -15.838 29.223 1.00 92.56 106 GLU A N 1
ATOM 856 C CA . GLU A 1 106 ? -18.457 -15.924 28.044 1.00 92.56 106 GLU A CA 1
ATOM 857 C C . GLU A 1 106 ? -19.064 -14.565 27.664 1.00 92.56 106 GLU A C 1
ATOM 859 O O . GLU A 1 106 ? -19.021 -14.164 26.505 1.00 92.56 106 GLU A O 1
ATOM 864 N N . LEU A 1 107 ? -19.561 -13.796 28.642 1.00 94.31 107 LEU A N 1
ATOM 865 C CA . LEU A 1 107 ? -20.073 -12.451 28.375 1.00 94.31 107 LEU A CA 1
ATOM 866 C C . LEU A 1 107 ? -18.957 -11.525 27.875 1.00 94.31 107 LEU A C 1
ATOM 868 O O . LEU A 1 107 ? -19.176 -10.752 26.945 1.00 94.31 107 LEU A O 1
ATOM 872 N N . LYS A 1 108 ? -17.757 -11.607 28.459 1.00 95.06 108 LYS A N 1
ATOM 873 C CA . LYS A 1 108 ? -16.605 -10.814 28.003 1.00 95.06 108 LYS A CA 1
ATOM 874 C C . LYS A 1 108 ? -16.249 -11.150 26.550 1.00 95.06 108 LYS A C 1
ATOM 876 O O . LYS A 1 108 ? -16.041 -10.231 25.760 1.00 95.06 108 LYS A O 1
ATOM 881 N N . ASP A 1 109 ? -16.271 -12.430 26.185 1.00 94.94 109 ASP A N 1
ATOM 882 C CA . ASP A 1 109 ? -16.025 -12.896 24.819 1.00 94.94 109 ASP A CA 1
ATOM 883 C C . ASP A 1 109 ? -17.090 -12.396 23.839 1.00 94.94 109 ASP A C 1
ATOM 885 O O . ASP A 1 109 ? -16.742 -11.837 22.800 1.00 94.94 109 ASP A O 1
ATOM 889 N N . LEU A 1 110 ? -18.374 -12.511 24.188 1.00 95.12 110 LEU A N 1
ATOM 890 C CA . LEU A 1 110 ? -19.491 -12.043 23.359 1.00 95.12 110 LEU A CA 1
ATOM 891 C C . LEU A 1 110 ? -19.438 -10.531 23.120 1.00 95.12 110 LEU A C 1
ATOM 893 O O . LEU A 1 110 ? -19.668 -10.063 22.002 1.00 95.12 110 LEU A O 1
ATOM 897 N N . MET A 1 111 ? -19.107 -9.761 24.160 1.00 96.19 111 MET A N 1
ATOM 898 C CA . MET A 1 111 ? -18.903 -8.318 24.039 1.00 96.19 111 MET A CA 1
ATOM 899 C C . MET A 1 111 ? -17.732 -8.012 23.106 1.00 96.19 111 MET A C 1
ATOM 901 O O . MET A 1 111 ? -17.884 -7.188 22.209 1.00 96.19 111 MET A O 1
ATOM 905 N N . SER A 1 112 ? -16.590 -8.683 23.289 1.00 96.00 112 SER A N 1
ATOM 906 C CA . SER A 1 112 ? -15.407 -8.527 22.438 1.00 96.00 112 SER A CA 1
ATOM 907 C C . SER A 1 112 ? -15.684 -8.880 20.975 1.00 96.00 112 SER A C 1
ATOM 909 O O . SER A 1 112 ? -15.231 -8.160 20.088 1.00 96.00 112 SER A O 1
ATOM 911 N N . GLN A 1 113 ? -16.478 -9.918 20.720 1.00 95.44 113 GLN A N 1
ATOM 912 C CA . GLN A 1 113 ? -16.924 -10.291 19.376 1.00 95.44 113 GLN A CA 1
ATOM 913 C C . GLN A 1 113 ? -17.771 -9.210 18.723 1.00 95.44 113 GLN A C 1
ATOM 915 O O . GLN A 1 113 ? -17.495 -8.835 17.584 1.00 95.44 113 GLN A O 1
ATOM 920 N N . TYR A 1 114 ? -18.727 -8.641 19.460 1.00 94.62 114 TYR A N 1
ATOM 921 C CA . TYR A 1 114 ? -19.536 -7.542 18.940 1.00 94.62 114 TYR A CA 1
ATOM 922 C C . TYR A 1 114 ? -18.673 -6.342 18.549 1.00 94.62 114 TYR A C 1
ATOM 924 O O . TYR A 1 114 ? -18.902 -5.738 17.507 1.00 94.62 114 TYR A O 1
ATOM 932 N N . ILE A 1 115 ? -17.639 -6.028 19.342 1.00 94.88 115 ILE A N 1
ATOM 933 C CA . ILE A 1 115 ? -16.721 -4.927 19.023 1.00 94.88 115 ILE A CA 1
ATOM 934 C C . ILE A 1 115 ? -15.630 -5.276 17.993 1.00 94.88 115 ILE A C 1
ATOM 936 O O . ILE A 1 115 ? -14.742 -4.455 17.745 1.00 94.88 115 ILE A O 1
ATOM 940 N N . GLY A 1 116 ? -15.701 -6.455 17.367 1.00 93.62 116 GLY A N 1
ATOM 941 C CA . GLY A 1 116 ? -14.849 -6.856 16.243 1.00 93.62 116 GLY A CA 1
ATOM 942 C C . GLY A 1 116 ? -13.552 -7.583 16.616 1.00 93.62 116 GLY A C 1
ATOM 943 O O . GLY A 1 116 ? -12.625 -7.616 15.807 1.00 93.62 116 GLY A O 1
ATOM 944 N N . TYR A 1 117 ? -13.456 -8.143 17.822 1.00 92.69 117 TYR A N 1
ATOM 945 C CA . TYR A 1 117 ? -12.325 -8.966 18.273 1.00 92.69 117 TYR A CA 1
ATOM 946 C C . TYR A 1 117 ? -12.711 -10.446 18.294 1.00 92.69 117 TYR A C 1
ATOM 948 O O . TYR A 1 117 ? -13.887 -10.788 18.363 1.00 92.69 117 TYR A O 1
ATOM 956 N N . LYS A 1 118 ? -11.735 -11.359 18.284 1.00 91.62 118 LYS A N 1
ATOM 957 C CA . LYS A 1 118 ? -12.041 -12.803 18.294 1.00 91.62 118 LYS A CA 1
ATOM 958 C C . LYS A 1 118 ? -12.701 -13.259 19.605 1.00 91.62 118 LYS A C 1
ATOM 960 O O . LYS A 1 118 ? -13.617 -14.081 19.598 1.00 91.62 118 LYS A O 1
ATOM 965 N N . ASN A 1 119 ? -12.185 -12.765 20.725 1.00 94.69 119 ASN A N 1
ATOM 966 C CA . ASN A 1 119 ? -12.616 -13.057 22.091 1.00 94.69 119 ASN A CA 1
ATOM 967 C C . ASN A 1 119 ? -12.005 -12.020 23.054 1.00 94.69 119 ASN A C 1
ATOM 969 O O . ASN A 1 119 ? -11.322 -11.082 22.620 1.00 94.69 119 ASN A O 1
ATOM 973 N N . TYR A 1 120 ? -12.239 -12.171 24.356 1.00 91.50 120 TYR A N 1
ATOM 974 C CA . TYR A 1 120 ? -11.737 -11.239 25.360 1.00 91.50 120 TYR A CA 1
ATOM 975 C C . TYR A 1 120 ? -10.210 -11.233 25.456 1.00 91.50 120 TYR A C 1
ATOM 977 O O . TYR A 1 120 ? -9.608 -10.176 25.633 1.00 91.50 120 TYR A O 1
ATOM 985 N N . GLU A 1 121 ? -9.566 -12.383 25.271 1.00 88.19 121 GLU A N 1
ATOM 986 C CA . GLU A 1 121 ? -8.106 -12.485 25.297 1.00 88.19 121 GLU A CA 1
ATOM 987 C C . GLU A 1 121 ? -7.456 -11.719 24.130 1.00 88.19 121 GLU A C 1
ATOM 989 O O . GLU A 1 121 ? -6.475 -10.996 24.312 1.00 88.19 121 GLU A O 1
ATOM 994 N N . ASP A 1 122 ? -8.033 -11.794 22.930 1.00 87.69 122 ASP A N 1
ATOM 995 C CA . ASP A 1 122 ? -7.608 -10.994 21.774 1.00 87.69 122 ASP A CA 1
ATOM 996 C C . ASP A 1 122 ? -7.761 -9.482 22.042 1.00 87.69 122 ASP A C 1
ATOM 998 O O . ASP A 1 122 ? -6.848 -8.684 21.790 1.00 87.69 122 ASP A O 1
ATOM 1002 N N . PHE A 1 123 ? -8.871 -9.087 22.672 1.00 88.19 123 PHE A N 1
ATOM 1003 C CA . PHE A 1 123 ? -9.088 -7.716 23.138 1.00 88.19 123 PHE A CA 1
ATOM 1004 C C . PHE A 1 123 ? -8.023 -7.260 24.157 1.00 88.19 123 PHE A C 1
ATOM 1006 O O . PHE A 1 123 ? -7.471 -6.157 24.035 1.00 88.19 123 PHE A O 1
ATOM 1013 N N . LEU A 1 124 ? -7.676 -8.102 25.136 1.00 87.06 124 LEU A N 1
ATOM 1014 C CA . LEU A 1 124 ? -6.622 -7.811 26.113 1.00 87.06 124 LEU A CA 1
ATOM 1015 C C . LEU A 1 124 ? -5.256 -7.654 25.446 1.00 87.06 124 LEU A C 1
ATOM 1017 O O . LEU A 1 124 ? -4.534 -6.698 25.746 1.00 87.06 124 LEU A O 1
ATOM 1021 N N . ASN A 1 125 ? -4.915 -8.543 24.515 1.00 81.06 125 ASN A N 1
ATOM 1022 C CA . ASN A 1 125 ? -3.631 -8.526 23.820 1.00 81.06 125 ASN A CA 1
ATOM 1023 C C . ASN A 1 125 ? -3.452 -7.269 22.966 1.00 81.06 125 ASN A C 1
ATOM 1025 O O . ASN A 1 125 ? -2.396 -6.626 23.015 1.00 81.06 125 ASN A O 1
ATOM 1029 N N . LYS A 1 126 ? -4.496 -6.833 22.257 1.00 77.50 126 LYS A N 1
ATOM 1030 C CA . LYS A 1 126 ? -4.462 -5.571 21.506 1.00 77.50 126 LYS A CA 1
ATOM 1031 C C . LYS A 1 126 ? -4.317 -4.357 22.428 1.00 77.50 126 LYS A C 1
ATOM 1033 O O . LYS A 1 126 ? -3.507 -3.469 22.144 1.00 77.50 126 LYS A O 1
ATOM 1038 N N . ASN A 1 127 ? -5.001 -4.345 23.573 1.00 71.50 127 ASN A N 1
ATOM 1039 C CA . ASN A 1 127 ? -4.858 -3.275 24.564 1.00 71.50 127 ASN A CA 1
ATOM 1040 C C . ASN A 1 127 ? -3.499 -3.284 25.279 1.00 71.50 127 ASN A C 1
ATOM 1042 O O . ASN A 1 127 ? -2.948 -2.218 25.577 1.00 71.50 127 ASN A O 1
ATOM 1046 N N . ARG A 1 128 ? -2.905 -4.459 25.506 1.00 72.12 128 ARG A N 1
ATOM 1047 C CA . ARG A 1 128 ? -1.535 -4.605 26.018 1.00 72.12 128 ARG A CA 1
ATOM 1048 C C . ARG A 1 128 ? -0.522 -4.057 25.018 1.00 72.12 128 ARG A C 1
ATOM 1050 O O . ARG A 1 128 ? 0.316 -3.241 25.403 1.00 72.12 128 ARG A O 1
ATOM 1057 N N . ASN A 1 129 ? -0.652 -4.416 23.742 1.00 71.12 129 ASN A N 1
ATOM 1058 C CA . ASN A 1 129 ? 0.190 -3.887 22.669 1.00 71.12 129 ASN A CA 1
ATOM 1059 C C . ASN A 1 129 ? 0.070 -2.361 22.583 1.00 71.12 129 ASN A C 1
ATOM 1061 O O . ASN A 1 129 ? 1.085 -1.672 22.602 1.00 71.12 129 ASN A O 1
ATOM 1065 N N . LYS A 1 130 ? -1.152 -1.816 22.624 1.00 72.19 130 LYS A N 1
ATOM 1066 C CA . LYS A 1 130 ? -1.419 -0.369 22.698 1.00 72.19 130 LYS A CA 1
ATOM 1067 C C . LYS A 1 130 ? -0.723 0.294 23.892 1.00 72.19 130 LYS A C 1
ATOM 1069 O O . LYS A 1 130 ? -0.066 1.321 23.718 1.00 72.19 130 LYS A O 1
ATOM 1074 N N . LYS A 1 131 ? -0.787 -0.301 25.091 1.00 74.06 131 LYS A N 1
ATOM 1075 C CA . LYS A 1 131 ? -0.075 0.199 26.286 1.00 74.06 131 LYS A CA 1
ATOM 1076 C C . LYS A 1 131 ? 1.447 0.199 26.100 1.00 74.06 131 LYS A C 1
ATOM 1078 O O . LYS A 1 131 ? 2.078 1.210 26.404 1.00 74.06 131 LYS A O 1
ATOM 1083 N N . ILE A 1 132 ? 2.021 -0.882 25.569 1.00 78.12 132 ILE A N 1
ATOM 1084 C CA . ILE A 1 132 ? 3.462 -0.991 25.284 1.00 78.12 132 ILE A CA 1
ATOM 1085 C C . ILE A 1 132 ? 3.891 0.059 24.249 1.00 78.12 132 ILE A C 1
ATOM 1087 O O . ILE A 1 132 ? 4.882 0.758 24.453 1.00 78.12 132 ILE A O 1
ATOM 1091 N N . CYS A 1 133 ? 3.104 0.249 23.190 1.00 73.56 133 CYS A N 1
ATOM 1092 C CA . CYS A 1 133 ? 3.348 1.265 22.168 1.00 73.56 133 CYS A CA 1
ATOM 1093 C C . CYS A 1 133 ? 3.393 2.678 22.757 1.00 73.56 133 CYS A C 1
ATOM 1095 O O . CYS A 1 133 ? 4.337 3.430 22.512 1.00 73.56 133 CYS A O 1
ATOM 1097 N N . ILE A 1 134 ? 2.398 3.036 23.575 1.00 75.25 134 ILE A N 1
ATOM 1098 C CA . ILE A 1 134 ? 2.348 4.341 24.246 1.00 75.25 134 ILE A CA 1
ATOM 1099 C C . ILE A 1 134 ? 3.560 4.514 25.165 1.00 75.25 134 ILE A C 1
ATOM 1101 O O . ILE A 1 134 ? 4.172 5.583 25.170 1.00 75.25 134 ILE A O 1
ATOM 1105 N N . LEU A 1 135 ? 3.931 3.482 25.924 1.00 80.69 135 LEU A N 1
ATOM 1106 C CA . LEU A 1 135 ? 5.096 3.524 26.804 1.00 80.69 135 LEU A CA 1
ATOM 1107 C C . LEU A 1 135 ? 6.385 3.783 26.008 1.00 80.69 135 LEU A C 1
ATOM 1109 O O . LEU A 1 135 ? 7.141 4.692 26.342 1.00 80.69 135 LEU A O 1
ATOM 1113 N N . CYS A 1 136 ? 6.587 3.065 24.904 1.00 77.00 136 CYS A N 1
ATOM 1114 C CA . CYS A 1 136 ? 7.740 3.243 24.025 1.00 77.00 136 CYS A CA 1
ATOM 1115 C C . CYS A 1 136 ? 7.803 4.637 23.390 1.00 77.00 136 CYS A C 1
ATOM 1117 O O . CYS A 1 136 ? 8.847 5.290 23.438 1.00 77.00 136 CYS A O 1
ATOM 1119 N N . ILE A 1 137 ? 6.682 5.132 22.858 1.00 78.56 137 ILE A N 1
ATOM 1120 C CA . ILE A 1 137 ? 6.599 6.476 22.270 1.00 78.56 137 ILE A CA 1
ATOM 1121 C C . ILE A 1 137 ? 6.866 7.545 23.328 1.00 78.56 137 ILE A C 1
ATOM 1123 O O . ILE A 1 137 ? 7.605 8.488 23.074 1.00 78.56 137 ILE A O 1
ATOM 1127 N N . THR A 1 138 ? 6.264 7.429 24.512 1.00 79.19 138 THR A N 1
ATOM 1128 C CA . THR A 1 138 ? 6.417 8.439 25.571 1.00 79.19 138 THR A CA 1
ATOM 1129 C C . THR A 1 138 ? 7.829 8.464 26.150 1.00 79.19 138 THR A C 1
ATOM 1131 O O . THR A 1 138 ? 8.353 9.556 26.365 1.00 79.19 138 THR A O 1
ATOM 1134 N N . LYS A 1 139 ? 8.466 7.300 26.331 1.00 82.44 139 LYS A N 1
ATOM 1135 C CA . LYS A 1 139 ? 9.834 7.185 26.859 1.00 82.44 139 LYS A CA 1
ATOM 1136 C C . LYS A 1 139 ? 10.891 7.671 25.863 1.00 82.44 139 LYS A C 1
ATOM 1138 O O . LYS A 1 139 ? 11.818 8.369 26.257 1.00 82.44 139 LYS A O 1
ATOM 1143 N N . TYR A 1 140 ? 10.732 7.364 24.573 1.00 81.19 140 TYR A N 1
ATOM 1144 C CA . TYR A 1 140 ? 11.743 7.638 23.541 1.00 81.19 140 TYR A CA 1
ATOM 1145 C C . TYR A 1 140 ? 11.332 8.716 22.525 1.00 81.19 140 TYR A C 1
ATOM 1147 O O . TYR A 1 140 ? 11.938 8.823 21.460 1.00 81.19 140 TYR A O 1
ATOM 1155 N N . LYS A 1 141 ? 10.335 9.557 22.847 1.00 78.69 141 LYS A N 1
ATOM 1156 C CA . LYS A 1 141 ? 9.789 10.590 21.943 1.00 78.69 141 LYS A CA 1
ATOM 1157 C C . LYS A 1 141 ? 10.871 11.473 21.310 1.00 78.69 141 LYS A C 1
ATOM 1159 O O . LYS A 1 141 ? 10.802 11.756 20.119 1.00 78.69 141 LYS A O 1
ATOM 1164 N N . LYS A 1 142 ? 11.869 11.903 22.097 1.00 76.06 142 LYS A N 1
ATOM 1165 C CA . LYS A 1 142 ? 12.976 12.759 21.624 1.00 76.06 142 LYS A CA 1
ATOM 1166 C C . LYS A 1 142 ? 13.920 12.004 20.680 1.00 76.06 142 LYS A C 1
ATOM 1168 O O . LYS A 1 142 ? 14.249 12.516 19.617 1.00 76.06 142 LYS A O 1
ATOM 1173 N N . THR A 1 143 ? 14.293 10.774 21.028 1.00 68.31 143 THR A N 1
ATOM 1174 C CA . THR A 1 143 ? 15.168 9.914 20.214 1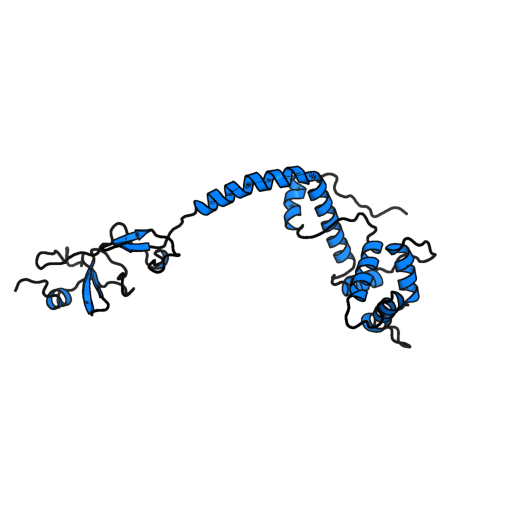.00 68.31 143 THR A CA 1
ATOM 1175 C C . THR A 1 143 ? 14.515 9.526 18.887 1.00 68.31 143 THR A C 1
ATOM 1177 O O . THR A 1 143 ? 15.187 9.491 17.863 1.00 68.31 143 THR A O 1
ATOM 1180 N N . PHE A 1 144 ? 13.199 9.298 18.875 1.00 67.50 144 PHE A N 1
ATOM 1181 C CA . PHE A 1 144 ? 12.457 8.984 17.652 1.00 67.50 144 PHE A CA 1
ATOM 1182 C C . PHE A 1 144 ? 12.374 10.187 16.691 1.00 67.50 144 PHE A C 1
ATOM 1184 O O . PHE A 1 144 ? 12.498 10.015 15.481 1.00 67.50 144 PHE A O 1
ATOM 1191 N N . LEU A 1 145 ? 12.234 11.412 17.224 1.00 65.56 145 LEU A N 1
ATOM 1192 C CA . LEU A 1 145 ? 12.258 12.651 16.431 1.00 65.56 145 LEU A CA 1
ATOM 1193 C C . LEU A 1 145 ? 13.634 12.912 15.797 1.00 65.56 145 LEU A C 1
ATOM 1195 O O . LEU A 1 145 ? 13.705 13.250 14.620 1.00 65.56 145 LEU A O 1
ATOM 1199 N N . LEU A 1 146 ? 14.719 12.702 16.550 1.00 65.50 146 LEU A N 1
ATOM 1200 C CA . LEU A 1 146 ? 16.093 12.832 16.045 1.00 65.50 146 LEU A CA 1
ATOM 1201 C C . LEU A 1 146 ? 16.442 11.734 15.024 1.00 65.50 146 LEU A C 1
ATOM 1203 O O . LEU A 1 146 ? 17.043 12.021 13.993 1.00 65.50 146 LEU A O 1
ATOM 1207 N N . GLY A 1 147 ? 16.003 10.493 15.260 1.00 67.75 147 GLY A N 1
ATOM 1208 C CA . GLY A 1 147 ? 16.239 9.371 14.347 1.00 67.75 147 GLY A CA 1
ATOM 1209 C C . GLY A 1 147 ? 15.581 9.557 12.977 1.00 67.75 147 GLY A C 1
ATOM 1210 O O . GLY A 1 147 ? 16.214 9.293 11.958 1.00 67.75 147 GLY A O 1
ATOM 1211 N N . PHE A 1 148 ? 14.349 10.075 12.923 1.00 61.97 148 PHE A N 1
ATOM 1212 C CA . PHE A 1 148 ? 13.667 10.332 11.648 1.00 61.97 148 PHE A CA 1
ATOM 1213 C C . PHE A 1 148 ? 14.359 11.445 10.841 1.00 61.97 148 PHE A C 1
ATOM 1215 O O . PHE A 1 148 ? 14.499 11.321 9.626 1.00 61.97 148 PHE A O 1
ATOM 1222 N N . PHE A 1 149 ? 14.871 12.483 11.515 1.00 63.06 149 PHE A N 1
ATOM 1223 C CA . PHE A 1 149 ? 15.619 13.571 10.874 1.00 63.06 149 PHE A CA 1
ATOM 1224 C C . PHE A 1 149 ? 16.991 13.148 10.331 1.00 63.06 149 PHE A C 1
ATOM 1226 O O . PHE A 1 149 ? 17.441 13.734 9.354 1.00 63.06 149 PHE A O 1
ATOM 1233 N N . SER A 1 150 ? 17.640 12.127 10.903 1.00 66.00 150 SER A N 1
ATOM 1234 C CA . SER A 1 150 ? 18.921 11.614 10.385 1.00 66.00 150 SER A CA 1
ATOM 1235 C C . SER A 1 150 ? 18.773 10.495 9.347 1.00 66.00 150 SER A C 1
ATOM 1237 O O . SER A 1 150 ? 19.611 10.384 8.456 1.00 66.00 150 SER A O 1
ATOM 1239 N N . ILE A 1 151 ? 17.722 9.672 9.422 1.00 74.00 151 ILE A N 1
ATOM 1240 C CA . ILE A 1 151 ? 17.546 8.513 8.525 1.00 74.00 151 ILE A CA 1
ATOM 1241 C C . ILE A 1 151 ? 16.886 8.921 7.198 1.00 74.00 151 ILE A C 1
ATOM 1243 O O . ILE A 1 151 ? 17.240 8.386 6.148 1.00 74.00 151 ILE A O 1
ATOM 1247 N N . LEU A 1 152 ? 15.960 9.887 7.216 1.00 74.50 152 LEU A N 1
ATOM 1248 C CA . LEU A 1 152 ? 15.237 10.329 6.019 1.00 74.50 152 LEU A CA 1
ATOM 1249 C C . LEU A 1 152 ? 16.152 10.975 4.953 1.00 74.50 152 LEU A C 1
ATOM 1251 O O . LEU A 1 152 ? 16.037 10.585 3.791 1.00 74.50 152 LEU A O 1
ATOM 1255 N N . PRO A 1 153 ? 17.108 11.868 5.293 1.00 79.12 153 PRO A N 1
ATOM 1256 C CA . PRO A 1 153 ? 18.041 12.431 4.315 1.00 79.12 153 PRO A CA 1
ATOM 1257 C C . PRO A 1 153 ? 18.969 11.369 3.726 1.00 79.12 153 PRO A C 1
ATOM 1259 O O . PRO A 1 153 ? 19.262 11.411 2.537 1.00 79.12 153 PRO A O 1
ATOM 1262 N N . PHE A 1 154 ? 19.385 10.385 4.531 1.00 77.75 154 PHE A N 1
ATOM 1263 C CA . PHE A 1 154 ? 20.223 9.276 4.077 1.00 77.75 154 PHE A CA 1
ATOM 1264 C C . PHE A 1 154 ? 19.470 8.346 3.114 1.00 77.75 154 PHE A C 1
ATOM 1266 O O . PHE A 1 154 ? 20.003 7.983 2.069 1.00 77.75 154 PHE A O 1
ATOM 1273 N N . PHE A 1 155 ? 18.208 8.013 3.412 1.00 75.38 155 PHE A N 1
ATOM 1274 C CA . PHE A 1 155 ? 17.359 7.228 2.509 1.00 75.38 155 PHE A CA 1
ATOM 1275 C C . PHE A 1 155 ? 17.027 7.973 1.214 1.00 75.38 155 PHE A C 1
ATOM 1277 O O . PHE A 1 155 ? 17.025 7.350 0.153 1.00 75.38 155 PHE A O 1
ATOM 1284 N N . ILE A 1 156 ? 16.765 9.282 1.276 1.00 78.12 156 ILE A N 1
ATOM 1285 C CA . ILE A 1 156 ? 16.538 10.118 0.088 1.00 78.12 156 ILE A CA 1
ATOM 1286 C C . ILE A 1 156 ? 17.820 10.191 -0.748 1.00 78.12 156 ILE A C 1
ATOM 1288 O O . ILE A 1 156 ? 17.770 9.913 -1.940 1.00 78.12 156 ILE A O 1
ATOM 1292 N N . TYR A 1 157 ? 18.972 10.464 -0.130 1.00 80.50 157 TYR A N 1
ATOM 1293 C CA . TYR A 1 157 ? 20.276 10.463 -0.800 1.00 80.50 157 TYR A CA 1
ATOM 1294 C C . TYR A 1 157 ? 20.572 9.116 -1.477 1.00 80.50 157 TYR A C 1
ATOM 1296 O O . TYR A 1 157 ? 20.909 9.074 -2.658 1.00 80.50 157 TYR A O 1
ATOM 1304 N N . PHE A 1 158 ? 20.370 8.002 -0.769 1.00 70.25 158 PHE A N 1
ATOM 1305 C CA . PHE A 1 158 ? 20.560 6.662 -1.325 1.00 70.25 158 PHE A CA 1
ATOM 1306 C C . PHE A 1 158 ? 19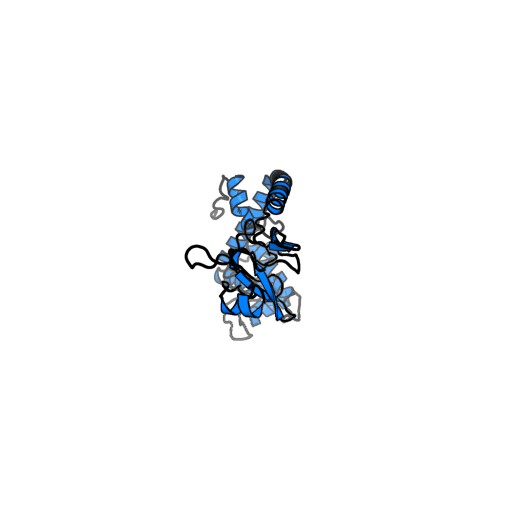.564 6.339 -2.451 1.00 70.25 158 PHE A C 1
ATOM 1308 O O . PHE A 1 158 ? 19.939 5.715 -3.440 1.00 70.25 158 PHE A O 1
ATOM 1315 N N . SER A 1 159 ? 18.307 6.781 -2.336 1.00 63.09 159 SER A N 1
ATOM 1316 C CA . SER A 1 159 ? 17.274 6.550 -3.357 1.00 63.09 159 SER A CA 1
ATOM 1317 C C . SER A 1 159 ? 17.506 7.376 -4.621 1.00 63.09 159 SER A C 1
ATOM 1319 O O . SER A 1 159 ? 17.307 6.860 -5.717 1.00 63.09 159 SER A O 1
ATOM 1321 N N . LEU A 1 160 ? 17.967 8.622 -4.488 1.00 62.00 160 LEU A N 1
ATOM 1322 C CA . LEU A 1 160 ? 18.348 9.465 -5.626 1.00 62.00 160 LEU A CA 1
ATOM 1323 C C . LEU A 1 160 ? 19.607 8.937 -6.328 1.00 62.00 160 LEU A C 1
ATOM 1325 O O . LEU A 1 160 ? 19.702 9.009 -7.549 1.00 62.00 160 LEU A O 1
ATOM 1329 N N . ASN A 1 161 ? 20.533 8.336 -5.579 1.00 60.03 161 ASN A N 1
ATOM 1330 C CA . ASN A 1 161 ? 21.748 7.736 -6.135 1.00 60.03 161 ASN A CA 1
ATOM 1331 C C . ASN A 1 161 ? 21.551 6.309 -6.669 1.00 60.03 161 ASN A C 1
ATOM 1333 O O . ASN A 1 161 ? 22.493 5.719 -7.198 1.00 60.03 161 ASN A O 1
ATOM 1337 N N . LYS A 1 162 ? 20.343 5.738 -6.575 1.00 48.50 162 LYS A N 1
ATOM 1338 C CA . LYS A 1 162 ? 20.024 4.425 -7.149 1.00 48.50 162 LYS A CA 1
ATOM 1339 C C . LYS A 1 162 ? 19.582 4.559 -8.609 1.00 48.50 162 LYS A C 1
ATOM 1341 O O . LYS A 1 162 ? 18.508 4.099 -8.994 1.00 48.50 162 LYS A O 1
ATOM 1346 N N . SER A 1 163 ? 20.424 5.157 -9.444 1.00 53.03 163 SER A N 1
ATOM 1347 C CA . SER A 1 163 ? 20.269 5.147 -10.900 1.00 53.03 163 SER A CA 1
ATOM 1348 C C . SER A 1 163 ? 20.787 3.822 -11.472 1.00 53.03 163 SER A C 1
ATOM 1350 O O . SER A 1 163 ? 21.785 3.747 -12.185 1.00 53.03 163 SER A O 1
ATOM 1352 N N . ASN A 1 164 ? 20.064 2.734 -11.196 1.00 58.16 164 ASN A N 1
ATOM 1353 C CA . ASN A 1 164 ? 20.215 1.492 -11.959 1.00 58.16 164 ASN A CA 1
ATOM 1354 C C . ASN A 1 164 ? 19.503 1.653 -13.312 1.00 58.16 164 ASN A C 1
ATOM 1356 O O . ASN A 1 164 ? 18.528 0.959 -13.610 1.00 58.16 164 ASN A O 1
ATOM 1360 N N . GLU A 1 165 ? 19.933 2.630 -14.110 1.00 65.19 165 GLU A N 1
ATOM 1361 C CA . GLU A 1 165 ? 19.298 2.946 -15.386 1.00 65.19 165 GLU A CA 1
ATOM 1362 C C . GLU A 1 165 ? 19.678 1.890 -16.426 1.00 65.19 165 GLU A C 1
ATOM 1364 O O . GLU A 1 165 ? 20.677 1.982 -17.136 1.00 65.19 165 GLU A O 1
ATOM 1369 N N . SER A 1 166 ? 18.856 0.842 -16.476 1.00 83.38 166 SER A N 1
ATOM 1370 C CA . SER A 1 166 ? 18.869 -0.181 -17.525 1.00 83.38 166 SER A CA 1
ATOM 1371 C C . SER A 1 166 ? 18.241 0.303 -18.830 1.00 83.38 166 SER A C 1
ATOM 1373 O O . SER A 1 166 ? 18.342 -0.381 -19.844 1.00 83.38 166 SER A O 1
ATOM 1375 N N . CYS A 1 167 ? 17.580 1.460 -18.832 1.00 91.19 167 CYS A N 1
ATOM 1376 C CA . CYS A 1 167 ? 16.958 1.990 -20.031 1.00 91.19 167 CYS A CA 1
ATOM 1377 C C . CYS A 1 167 ? 17.949 2.766 -20.897 1.00 91.19 167 CYS A C 1
ATOM 1379 O O . CYS A 1 167 ? 18.873 3.419 -20.411 1.00 91.19 167 CYS A O 1
ATOM 1381 N N . ILE A 1 168 ? 17.754 2.672 -22.207 1.00 92.75 168 ILE A N 1
ATOM 1382 C CA . ILE A 1 168 ? 18.624 3.264 -23.217 1.00 92.75 168 ILE A CA 1
ATOM 1383 C C . ILE A 1 168 ? 17.783 4.024 -24.240 1.00 92.75 168 ILE A C 1
ATOM 1385 O O . ILE A 1 168 ? 16.672 3.605 -24.566 1.00 92.75 168 ILE A O 1
ATOM 1389 N N . VAL A 1 169 ? 18.297 5.141 -24.743 1.00 94.56 169 VAL A N 1
ATOM 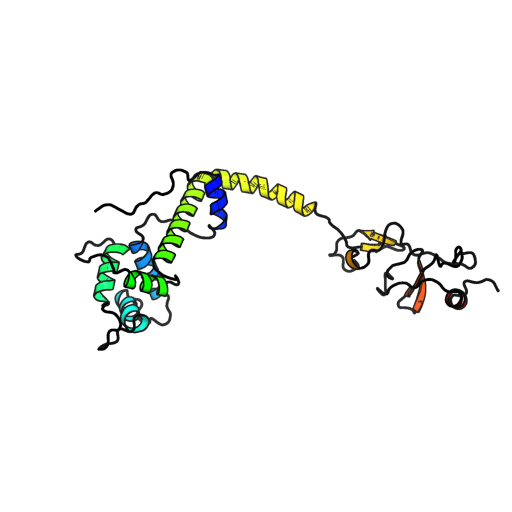1390 C CA . VAL A 1 169 ? 17.614 6.004 -25.716 1.00 94.56 169 VAL A CA 1
ATOM 1391 C C . VAL A 1 169 ? 18.485 6.188 -26.948 1.00 94.56 169 VAL A C 1
ATOM 1393 O O . VAL A 1 169 ? 19.702 6.317 -26.844 1.00 94.56 169 VAL A O 1
ATOM 1396 N N . TRP A 1 170 ? 17.866 6.166 -28.128 1.00 95.94 170 TRP A N 1
ATOM 1397 C CA . TRP A 1 170 ? 18.579 6.353 -29.388 1.00 95.94 170 TRP A CA 1
ATOM 1398 C C . TRP A 1 170 ? 18.939 7.825 -29.618 1.00 95.94 170 TRP A C 1
ATOM 1400 O O . TRP A 1 170 ? 18.081 8.709 -29.500 1.00 95.94 170 TRP A O 1
ATOM 1410 N N . LYS A 1 171 ? 20.195 8.081 -29.982 1.00 94.62 171 LYS A N 1
ATOM 1411 C CA . LYS A 1 171 ? 20.800 9.405 -30.145 1.00 94.62 171 LYS A CA 1
ATOM 1412 C C . LYS A 1 171 ? 21.586 9.462 -31.450 1.00 94.62 171 LYS A C 1
ATOM 1414 O O . LYS A 1 171 ? 22.783 9.222 -31.482 1.00 94.62 171 LYS A O 1
ATOM 1419 N N . GLY A 1 172 ? 20.888 9.781 -32.539 1.00 93.31 172 GLY A N 1
ATOM 1420 C CA . GLY A 1 172 ? 21.487 9.923 -33.870 1.00 93.31 172 GLY A CA 1
ATOM 1421 C C . GLY A 1 172 ? 21.916 8.583 -34.468 1.00 93.31 172 GLY A C 1
ATOM 1422 O O . GLY A 1 172 ? 21.202 8.032 -35.311 1.00 93.31 172 GLY A O 1
ATOM 1423 N N . ASP A 1 173 ? 23.050 8.063 -34.010 1.00 95.69 173 ASP A N 1
ATOM 1424 C CA . ASP A 1 173 ? 23.727 6.867 -34.509 1.00 95.69 173 ASP A CA 1
ATOM 1425 C C . ASP A 1 173 ? 24.018 5.805 -33.432 1.00 95.69 173 ASP A C 1
ATOM 1427 O O . ASP A 1 173 ? 24.487 4.724 -33.777 1.00 95.69 173 ASP A O 1
ATOM 1431 N N . HIS A 1 174 ? 23.734 6.051 -32.152 1.00 95.81 174 HIS A N 1
ATOM 1432 C CA . HIS A 1 174 ? 23.993 5.084 -31.080 1.00 95.81 174 HIS A CA 1
ATOM 1433 C C . HIS A 1 174 ? 22.965 5.165 -29.945 1.00 95.81 174 HIS A C 1
ATOM 1435 O O . HIS A 1 174 ? 22.092 6.035 -29.919 1.00 95.81 174 HIS A O 1
ATOM 1441 N N . TYR A 1 175 ? 23.049 4.224 -29.004 1.00 95.25 175 TYR A N 1
ATOM 1442 C CA . TYR A 1 175 ? 22.260 4.242 -27.776 1.00 95.25 175 TYR A CA 1
ATOM 1443 C C . TYR A 1 175 ? 23.052 4.861 -26.621 1.00 95.25 175 TYR A C 1
ATOM 1445 O O . TYR A 1 175 ? 24.212 4.521 -26.406 1.00 95.25 175 TYR A O 1
ATOM 1453 N N . GLU A 1 176 ? 22.392 5.685 -25.813 1.00 93.56 176 GLU A N 1
ATOM 1454 C CA . GLU A 1 176 ? 22.923 6.207 -24.548 1.00 93.56 176 GLU A CA 1
ATOM 1455 C C . GLU A 1 176 ? 22.072 5.716 -23.373 1.00 93.56 176 GLU A C 1
ATOM 1457 O O . GLU A 1 176 ? 20.874 5.462 -23.532 1.00 93.56 176 GLU A O 1
ATOM 1462 N N . LYS A 1 177 ? 22.667 5.598 -22.178 1.00 92.38 177 LYS A N 1
ATOM 1463 C CA . LYS A 1 177 ? 21.898 5.334 -20.951 1.00 92.38 177 LYS A CA 1
ATOM 1464 C C . LYS A 1 177 ? 20.936 6.486 -20.686 1.00 92.38 177 LYS A C 1
ATOM 1466 O O . LYS A 1 177 ? 21.269 7.648 -20.906 1.00 92.38 177 LYS A O 1
ATOM 1471 N N . SER A 1 178 ? 19.741 6.156 -20.216 1.00 88.81 178 SER A N 1
ATOM 1472 C CA . SER A 1 178 ? 18.726 7.154 -19.911 1.00 88.81 178 SER A CA 1
ATOM 1473 C C . SER A 1 178 ? 17.719 6.655 -18.889 1.00 88.81 178 SER A C 1
ATOM 1475 O O . SER A 1 178 ? 17.498 5.451 -18.731 1.00 88.81 178 SER A O 1
ATOM 1477 N N . SER A 1 179 ? 17.012 7.604 -18.286 1.00 87.69 179 SER A N 1
ATOM 1478 C CA . SER A 1 179 ? 15.865 7.309 -17.445 1.00 87.69 179 SER A CA 1
ATOM 1479 C C . SER A 1 179 ? 14.779 6.547 -18.213 1.00 87.69 179 SER A C 1
ATOM 1481 O O . SER A 1 179 ? 14.372 6.943 -19.307 1.00 87.69 179 SER A O 1
ATOM 1483 N N . CYS A 1 180 ? 14.233 5.499 -17.592 1.00 85.50 180 CYS A N 1
ATOM 1484 C CA . CYS A 1 180 ? 13.099 4.742 -18.129 1.00 85.50 180 CYS A CA 1
ATOM 1485 C C . CYS A 1 180 ? 11.808 5.569 -18.263 1.00 85.50 180 CYS A C 1
ATOM 1487 O O . CYS A 1 180 ? 10.875 5.123 -18.923 1.00 85.50 180 CYS A O 1
ATOM 1489 N N . PHE A 1 181 ? 11.739 6.759 -17.655 1.00 85.75 181 PHE A N 1
ATOM 1490 C CA . PHE A 1 181 ? 10.607 7.678 -17.815 1.00 85.75 181 PHE A CA 1
ATOM 1491 C C . PHE A 1 181 ? 10.644 8.450 -19.139 1.00 85.75 181 PHE A C 1
ATOM 1493 O O . PHE A 1 181 ? 9.670 9.110 -19.500 1.00 85.75 181 PHE A O 1
ATOM 1500 N N . ASN A 1 182 ? 11.753 8.389 -19.879 1.00 84.88 182 ASN A N 1
ATOM 1501 C CA . ASN A 1 182 ? 11.825 8.989 -21.199 1.00 84.88 182 ASN A CA 1
ATOM 1502 C C . ASN A 1 182 ? 10.930 8.209 -22.173 1.00 84.88 182 ASN A C 1
ATOM 1504 O O . ASN A 1 182 ? 11.111 7.013 -22.381 1.00 84.88 182 ASN A O 1
ATOM 1508 N N . ILE A 1 183 ? 10.005 8.911 -22.827 1.00 87.12 183 ILE A N 1
ATOM 1509 C CA . ILE A 1 183 ? 9.047 8.342 -23.789 1.00 87.12 183 ILE A CA 1
ATOM 1510 C C . ILE A 1 183 ? 9.696 7.612 -24.980 1.00 87.12 183 ILE A C 1
ATOM 1512 O O . ILE A 1 183 ? 9.030 6.826 -25.649 1.00 87.12 183 ILE A O 1
ATOM 1516 N N . LYS A 1 184 ? 10.976 7.878 -25.269 1.00 90.31 184 LYS A N 1
ATOM 1517 C CA . LYS A 1 184 ? 11.756 7.233 -26.339 1.00 90.31 184 LYS A CA 1
ATOM 1518 C C . LYS A 1 184 ? 12.733 6.173 -25.820 1.00 90.31 184 LYS A C 1
ATOM 1520 O O . LYS A 1 184 ? 13.480 5.613 -26.620 1.00 90.31 184 LYS A O 1
ATOM 1525 N N . ALA A 1 185 ? 12.789 5.936 -24.510 1.00 92.06 185 ALA A N 1
ATOM 1526 C CA . ALA A 1 185 ? 13.701 4.956 -23.942 1.00 92.06 185 ALA A CA 1
ATOM 1527 C C . ALA A 1 185 ? 13.142 3.532 -24.040 1.00 92.06 185 ALA A C 1
ATOM 1529 O O . ALA A 1 185 ? 11.937 3.297 -23.954 1.00 92.06 185 ALA A O 1
ATOM 1530 N N . ILE A 1 186 ? 14.049 2.570 -24.188 1.00 91.19 186 ILE A N 1
ATOM 1531 C CA . ILE A 1 186 ? 13.754 1.137 -24.181 1.00 91.19 186 ILE A CA 1
ATOM 1532 C C . ILE A 1 186 ? 14.522 0.453 -23.053 1.00 91.19 186 ILE A C 1
ATOM 1534 O O . ILE A 1 186 ? 15.623 0.867 -22.705 1.00 91.19 186 ILE A O 1
ATOM 1538 N N . ASN A 1 187 ? 13.963 -0.614 -22.483 1.00 91.56 187 ASN A N 1
ATOM 1539 C CA . ASN A 1 187 ? 14.612 -1.355 -21.402 1.00 91.56 187 ASN A CA 1
ATOM 1540 C C . ASN A 1 187 ? 15.682 -2.316 -21.950 1.00 91.56 187 ASN A C 1
ATOM 1542 O O . ASN A 1 187 ? 15.347 -3.321 -22.584 1.00 91.56 187 ASN A O 1
ATOM 1546 N N . ASN A 1 188 ? 16.959 -2.040 -21.678 1.00 91.94 188 ASN A N 1
ATOM 1547 C CA . ASN A 1 188 ? 18.069 -2.851 -22.171 1.00 91.94 188 ASN A CA 1
ATOM 1548 C C . ASN A 1 188 ? 18.212 -4.198 -21.451 1.00 91.94 188 ASN A C 1
ATOM 1550 O O . ASN A 1 188 ? 18.769 -5.112 -22.042 1.00 91.94 188 ASN A O 1
ATOM 1554 N N . ASN A 1 189 ? 17.651 -4.390 -20.251 1.00 90.31 189 ASN A N 1
ATOM 1555 C CA . ASN A 1 189 ? 17.659 -5.708 -19.590 1.00 90.31 189 ASN A CA 1
ATOM 1556 C C . ASN A 1 189 ? 16.886 -6.773 -20.388 1.00 90.31 189 ASN A C 1
ATOM 1558 O O . ASN A 1 189 ? 17.039 -7.964 -20.144 1.00 90.31 189 ASN A O 1
ATOM 1562 N N . LYS A 1 190 ? 16.018 -6.346 -21.315 1.00 90.38 190 LYS A N 1
ATOM 1563 C CA . LYS A 1 190 ? 15.291 -7.238 -22.223 1.00 90.38 190 LYS A CA 1
ATOM 1564 C C . LYS A 1 190 ? 16.114 -7.620 -23.456 1.00 90.38 190 LYS A C 1
ATOM 1566 O O . LYS A 1 190 ? 15.952 -8.720 -23.973 1.00 90.38 190 LYS A O 1
ATOM 1571 N N . TYR A 1 191 ? 16.932 -6.698 -23.961 1.00 88.94 191 TYR A N 1
ATOM 1572 C CA . TYR A 1 191 ? 17.585 -6.825 -25.268 1.00 88.94 191 TYR A CA 1
ATOM 1573 C C . TYR A 1 191 ? 19.090 -7.092 -25.178 1.00 88.94 191 TYR A C 1
ATOM 1575 O O . TYR A 1 191 ? 19.674 -7.565 -26.148 1.00 88.94 191 TYR A O 1
ATOM 1583 N N . ASN A 1 192 ? 19.707 -6.801 -24.031 1.00 91.00 192 ASN A N 1
ATOM 1584 C CA . ASN A 1 192 ? 21.128 -6.978 -23.737 1.00 91.00 192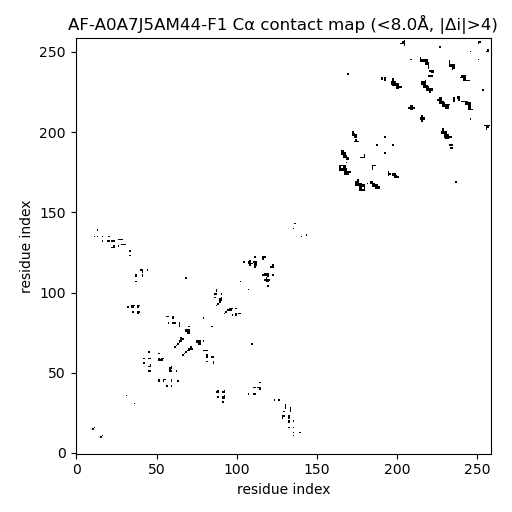 ASN A CA 1
ATOM 1585 C C . ASN A 1 192 ? 22.047 -6.390 -24.823 1.00 91.00 192 ASN A C 1
ATOM 1587 O O . ASN A 1 192 ? 23.069 -6.976 -25.180 1.00 91.00 192 ASN A O 1
ATOM 1591 N N . ILE A 1 193 ? 21.684 -5.221 -25.358 1.00 92.12 193 ILE A N 1
ATOM 1592 C CA . ILE A 1 193 ? 22.470 -4.515 -26.370 1.00 92.12 193 ILE A CA 1
ATOM 1593 C C . ILE A 1 193 ? 23.698 -3.912 -25.690 1.00 92.12 193 ILE A C 1
ATOM 1595 O O . ILE A 1 193 ? 23.586 -3.174 -24.705 1.00 92.12 193 ILE A O 1
ATOM 1599 N N . ASN A 1 194 ? 24.882 -4.177 -26.241 1.00 92.88 194 ASN A N 1
ATOM 1600 C CA . ASN A 1 194 ? 26.093 -3.487 -25.821 1.00 92.88 194 ASN A CA 1
ATOM 1601 C C . ASN A 1 194 ? 26.139 -2.086 -26.450 1.00 92.88 194 ASN A C 1
ATOM 1603 O O . ASN A 1 194 ? 26.672 -1.899 -27.541 1.00 92.88 194 ASN A O 1
ATOM 1607 N N . ILE A 1 195 ? 25.580 -1.097 -25.751 1.00 92.38 195 ILE A N 1
ATOM 1608 C CA . ILE A 1 195 ? 25.444 0.280 -26.250 1.00 92.38 195 ILE A CA 1
ATOM 1609 C C . ILE A 1 195 ? 26.776 0.991 -26.534 1.00 92.38 195 ILE A C 1
ATOM 1611 O O . ILE A 1 195 ? 26.793 1.951 -27.291 1.00 92.38 195 ILE A O 1
ATOM 1615 N N . THR A 1 196 ? 27.891 0.526 -25.955 1.00 92.00 196 THR A N 1
ATOM 1616 C CA . THR A 1 196 ? 29.218 1.112 -26.227 1.00 92.00 196 THR A CA 1
ATOM 1617 C C . THR A 1 196 ? 29.734 0.746 -27.617 1.00 92.00 196 THR A C 1
ATOM 1619 O O . THR A 1 196 ? 30.441 1.531 -28.249 1.00 92.00 196 THR A O 1
ATOM 1622 N N . LEU A 1 197 ? 29.351 -0.436 -28.105 1.00 93.75 197 LEU A N 1
ATOM 1623 C CA . LEU A 1 197 ? 29.792 -0.980 -29.385 1.00 93.75 197 LEU A CA 1
ATOM 1624 C C . LEU A 1 197 ? 28.746 -0.786 -30.484 1.00 93.75 197 LEU A C 1
ATOM 1626 O O . LEU A 1 197 ? 29.108 -0.548 -31.635 1.00 93.75 197 LEU A O 1
ATOM 1630 N N . PHE A 1 198 ? 27.461 -0.876 -30.134 1.00 96.31 198 PHE A N 1
ATOM 1631 C CA . PHE A 1 198 ? 26.348 -0.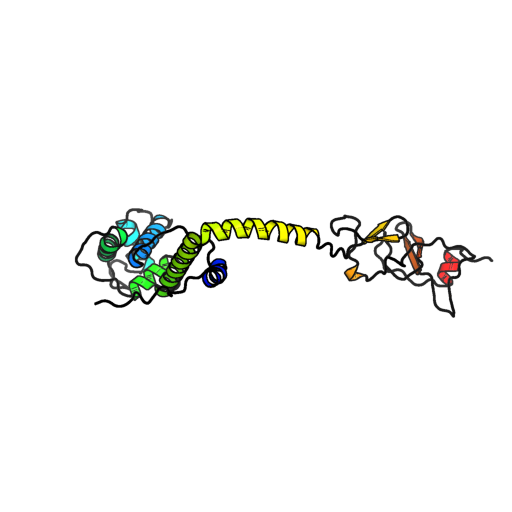809 -31.073 1.00 96.31 198 PHE A CA 1
ATOM 1632 C C . PHE A 1 198 ? 26.171 0.596 -31.655 1.00 96.31 198 PHE A C 1
ATOM 1634 O O . PHE A 1 198 ? 25.755 1.525 -30.960 1.00 96.31 198 PHE A O 1
ATOM 1641 N N . LYS A 1 199 ? 26.442 0.727 -32.953 1.00 97.12 199 LYS A N 1
ATOM 1642 C CA . LYS A 1 199 ? 26.309 1.965 -33.719 1.00 97.12 199 LYS A CA 1
ATOM 1643 C C . LYS A 1 199 ? 25.684 1.698 -35.081 1.00 97.12 199 LYS A C 1
ATOM 1645 O O . LYS A 1 199 ? 25.924 0.663 -35.708 1.00 97.12 199 LYS A O 1
ATOM 1650 N N . LYS A 1 200 ? 24.910 2.668 -35.553 1.00 97.56 200 LYS A N 1
ATOM 1651 C CA . LYS A 1 200 ? 24.508 2.792 -36.950 1.00 97.56 200 LYS A CA 1
ATOM 1652 C C . LYS A 1 200 ? 25.730 3.197 -37.764 1.00 97.56 200 LYS A C 1
ATOM 1654 O O . LYS A 1 200 ? 26.501 4.055 -37.347 1.00 97.56 200 LYS A O 1
ATOM 1659 N N . ILE A 1 201 ? 25.899 2.575 -38.920 1.00 96.62 201 ILE A N 1
ATOM 1660 C CA . ILE A 1 201 ? 26.997 2.855 -39.842 1.00 96.62 201 ILE A CA 1
ATOM 1661 C C . ILE A 1 201 ? 26.448 3.267 -41.201 1.00 96.62 201 ILE A C 1
ATOM 1663 O O . ILE A 1 201 ? 25.340 2.889 -41.591 1.00 96.62 201 ILE A O 1
ATOM 1667 N N . TYR A 1 202 ? 27.250 4.031 -41.930 1.00 94.62 202 TYR A N 1
ATOM 1668 C CA . TYR A 1 202 ? 27.015 4.292 -43.338 1.00 94.62 202 TYR A CA 1
ATOM 1669 C C . TYR A 1 202 ? 27.769 3.244 -44.154 1.00 94.62 202 TYR A C 1
ATOM 1671 O O . TYR A 1 202 ? 28.993 3.176 -44.084 1.00 94.62 202 TYR A O 1
ATOM 1679 N N . ALA A 1 203 ? 27.034 2.399 -44.873 1.00 93.50 203 ALA A N 1
ATOM 1680 C CA . ALA A 1 203 ? 27.614 1.347 -45.695 1.00 93.50 203 ALA A CA 1
ATOM 1681 C C . ALA A 1 203 ? 27.761 1.819 -47.148 1.00 93.50 203 ALA A C 1
ATOM 1683 O O . ALA A 1 203 ? 26.859 2.448 -47.701 1.00 93.50 203 ALA A O 1
ATOM 1684 N N . THR A 1 204 ? 28.890 1.476 -47.758 1.00 92.62 204 THR A N 1
ATOM 1685 C CA . THR A 1 204 ? 29.275 1.769 -49.148 1.00 92.62 204 THR A CA 1
ATOM 1686 C C . THR A 1 204 ? 29.717 0.489 -49.859 1.00 92.62 204 THR A C 1
ATOM 1688 O O . THR A 1 204 ? 29.835 -0.568 -49.239 1.00 92.62 204 THR A O 1
ATOM 1691 N N . ASP A 1 205 ? 30.005 0.581 -51.155 1.00 89.00 205 ASP A N 1
ATOM 1692 C CA . ASP A 1 205 ? 30.598 -0.501 -51.954 1.00 89.00 205 ASP A CA 1
ATOM 1693 C C . ASP A 1 205 ? 32.007 -0.918 -51.493 1.00 89.00 205 ASP A C 1
ATOM 1695 O O . ASP A 1 205 ? 32.450 -2.027 -51.778 1.00 89.00 205 ASP A O 1
ATOM 1699 N N . THR A 1 206 ? 32.697 -0.058 -50.742 1.00 90.69 206 THR A N 1
ATOM 1700 C CA . THR A 1 206 ? 34.003 -0.332 -50.121 1.00 90.69 206 THR A CA 1
ATOM 1701 C C . THR A 1 206 ? 33.914 -0.913 -48.707 1.00 90.69 206 THR A C 1
ATOM 1703 O O . THR A 1 206 ? 34.943 -1.201 -48.096 1.00 90.69 206 THR A O 1
ATOM 1706 N N . THR A 1 207 ? 32.710 -1.073 -48.152 1.00 93.31 207 THR A N 1
ATOM 1707 C CA . THR A 1 207 ? 32.533 -1.590 -46.789 1.00 93.31 207 THR A CA 1
ATOM 1708 C C . THR A 1 207 ? 32.807 -3.093 -46.730 1.00 93.31 207 THR A C 1
ATOM 1710 O O . THR A 1 207 ? 32.251 -3.874 -47.499 1.00 93.31 207 THR A O 1
ATOM 1713 N N . THR A 1 208 ? 33.618 -3.528 -45.765 1.00 94.06 208 THR A N 1
ATOM 1714 C CA . THR A 1 208 ? 33.807 -4.956 -45.481 1.00 94.06 208 THR A CA 1
ATOM 1715 C C . THR A 1 208 ? 32.577 -5.505 -44.763 1.00 94.06 208 THR A C 1
ATOM 1717 O O . THR A 1 208 ? 32.310 -5.151 -43.617 1.00 94.06 208 THR A O 1
ATOM 1720 N N . PHE A 1 209 ? 31.819 -6.378 -45.428 1.00 95.38 209 PHE A N 1
ATOM 1721 C CA . PHE A 1 209 ? 30.597 -6.969 -44.865 1.00 95.38 209 PHE A CA 1
ATOM 1722 C C . PHE A 1 209 ? 30.821 -8.322 -44.181 1.00 95.38 209 PHE A C 1
ATOM 1724 O O . PHE A 1 209 ? 30.033 -8.692 -43.308 1.00 95.38 209 PHE A O 1
ATOM 1731 N N . PHE A 1 210 ? 31.883 -9.044 -44.555 1.00 95.88 210 PHE A N 1
ATOM 1732 C CA . PHE A 1 210 ? 32.179 -10.391 -44.065 1.00 95.88 210 PHE A CA 1
ATOM 1733 C C . PHE A 1 210 ? 33.658 -10.549 -43.714 1.00 95.88 210 PHE A C 1
ATOM 1735 O O . PHE A 1 210 ? 34.522 -10.061 -44.443 1.00 95.88 210 PHE A O 1
ATOM 1742 N N . ILE A 1 211 ? 33.944 -11.282 -42.638 1.00 95.56 211 ILE A N 1
ATOM 1743 C CA . ILE A 1 211 ? 35.288 -11.762 -42.285 1.00 95.56 211 ILE A CA 1
ATOM 1744 C C . ILE A 1 211 ? 35.189 -13.277 -42.124 1.00 95.56 211 ILE A C 1
ATOM 1746 O O . ILE A 1 211 ? 34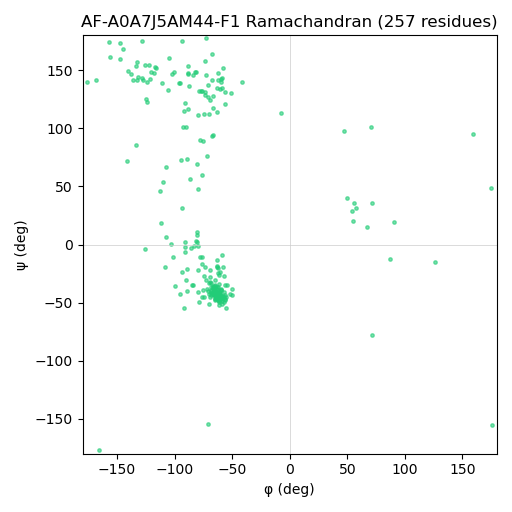.348 -13.756 -41.374 1.00 95.56 211 ILE A O 1
ATOM 1750 N N . ASN A 1 212 ? 36.016 -14.038 -42.847 1.00 94.56 212 ASN A N 1
ATOM 1751 C CA . ASN A 1 212 ? 36.000 -15.511 -42.839 1.00 94.56 212 ASN A CA 1
ATOM 1752 C C . ASN A 1 212 ? 34.623 -16.138 -43.151 1.00 94.56 212 ASN A C 1
ATOM 1754 O O . ASN A 1 212 ? 34.315 -17.231 -42.693 1.00 94.56 212 ASN A O 1
ATOM 1758 N N . GLY A 1 213 ? 33.792 -15.445 -43.937 1.00 91.75 213 GLY A N 1
ATOM 1759 C CA . GLY A 1 213 ? 32.428 -15.875 -44.269 1.00 91.75 213 GLY A CA 1
ATOM 1760 C C . GLY A 1 213 ? 31.358 -15.434 -43.266 1.00 91.75 213 GLY A C 1
ATOM 1761 O O . GLY A 1 213 ? 30.176 -15.460 -43.611 1.00 91.75 213 GLY A O 1
ATOM 1762 N N . ASP A 1 214 ? 31.745 -14.943 -42.087 1.00 95.38 214 ASP A N 1
ATOM 1763 C CA . ASP A 1 214 ? 30.809 -14.471 -41.071 1.00 95.38 214 ASP A CA 1
ATOM 1764 C C . ASP A 1 214 ? 30.447 -12.991 -41.270 1.00 95.38 214 ASP A C 1
ATOM 1766 O O . ASP A 1 214 ? 31.326 -12.160 -41.528 1.00 95.38 214 ASP A O 1
ATOM 1770 N N . PRO A 1 215 ? 29.158 -12.625 -41.145 1.00 96.12 215 PRO A N 1
ATOM 1771 C CA . PRO A 1 215 ? 28.704 -11.251 -41.297 1.00 96.12 215 PRO A CA 1
ATOM 1772 C C . PRO A 1 215 ? 29.148 -10.390 -40.110 1.00 96.12 215 PRO A C 1
ATOM 1774 O O . PRO A 1 215 ? 28.834 -10.690 -38.959 1.00 96.12 215 PRO A O 1
ATOM 1777 N N . ILE A 1 216 ? 29.801 -9.267 -40.409 1.00 96.25 216 ILE A N 1
ATOM 1778 C CA . ILE A 1 216 ? 30.203 -8.249 -39.418 1.00 96.25 216 ILE A CA 1
ATOM 1779 C C . ILE A 1 216 ? 29.359 -6.970 -39.502 1.00 96.25 216 ILE A C 1
ATOM 1781 O O . ILE A 1 216 ? 29.647 -5.969 -38.850 1.00 96.25 216 ILE A O 1
ATOM 1785 N N . VAL A 1 217 ? 28.313 -6.994 -40.329 1.00 97.31 217 VAL A N 1
ATOM 1786 C CA . VAL A 1 217 ? 27.328 -5.922 -40.466 1.00 97.31 217 VAL A CA 1
ATOM 1787 C C . VAL A 1 217 ? 25.936 -6.513 -40.297 1.00 97.31 217 VAL A C 1
ATOM 1789 O O . VAL A 1 217 ? 25.623 -7.605 -40.777 1.00 97.31 217 VAL A O 1
ATOM 1792 N N . TRP A 1 218 ? 25.075 -5.757 -39.633 1.00 98.00 218 TRP A N 1
ATOM 1793 C CA . TRP A 1 218 ? 23.674 -6.075 -39.420 1.00 98.00 218 TRP A CA 1
ATOM 1794 C C . TRP A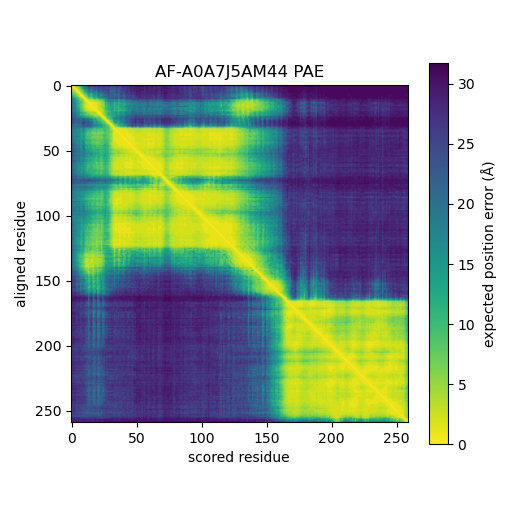 1 218 ? 22.811 -5.032 -40.111 1.00 98.00 218 TRP A C 1
ATOM 1796 O O . TRP A 1 218 ? 23.221 -3.885 -40.280 1.00 98.00 218 TRP A O 1
ATOM 1806 N N . TYR A 1 219 ? 21.608 -5.419 -40.515 1.00 97.62 219 TYR A N 1
ATOM 1807 C CA . TYR A 1 219 ? 20.689 -4.532 -41.209 1.00 97.62 219 TYR A CA 1
ATOM 1808 C C . TYR A 1 219 ? 19.275 -4.603 -40.638 1.00 97.62 219 TYR A C 1
ATOM 1810 O O . TYR A 1 219 ? 18.823 -5.623 -40.104 1.00 97.62 219 TYR A O 1
ATOM 1818 N N . GLY A 1 220 ? 18.550 -3.505 -40.807 1.00 97.38 220 GLY A N 1
ATOM 1819 C CA . GLY A 1 220 ? 17.116 -3.415 -40.574 1.00 97.38 220 GLY A CA 1
ATOM 1820 C C . GLY A 1 220 ? 16.476 -2.474 -41.585 1.00 97.38 220 GLY A C 1
ATOM 1821 O O . GLY A 1 220 ? 17.167 -1.776 -42.323 1.00 97.38 220 GLY A O 1
ATOM 1822 N N . LYS A 1 221 ? 15.144 -2.488 -41.653 1.00 95.62 221 LYS A N 1
ATOM 1823 C CA . LYS A 1 221 ? 14.394 -1.518 -42.452 1.00 95.62 221 LYS A CA 1
ATOM 1824 C C . LYS A 1 221 ? 13.743 -0.497 -41.534 1.00 95.62 221 LYS A C 1
ATOM 1826 O O . LYS A 1 221 ? 13.094 -0.889 -40.557 1.00 95.62 221 LYS A O 1
ATOM 1831 N N . ASN A 1 222 ? 13.878 0.775 -41.885 1.00 95.25 222 ASN A N 1
ATOM 1832 C CA . ASN A 1 222 ? 13.169 1.862 -41.222 1.00 95.25 222 ASN A CA 1
ATOM 1833 C C . ASN A 1 222 ? 11.671 1.848 -41.602 1.00 95.25 222 ASN A C 1
ATOM 1835 O O . ASN A 1 222 ? 11.221 1.021 -42.411 1.00 95.25 222 ASN A O 1
ATOM 1839 N N . LYS A 1 223 ? 10.862 2.753 -41.040 1.00 95.19 223 LYS A N 1
ATOM 1840 C CA . LYS A 1 223 ? 9.422 2.820 -41.376 1.00 95.19 223 LYS A CA 1
ATOM 1841 C C . LYS A 1 223 ? 9.150 3.142 -42.852 1.00 95.19 223 LYS A C 1
ATOM 1843 O O . LYS A 1 223 ? 8.114 2.731 -43.371 1.00 95.19 223 LYS A O 1
ATOM 1848 N N . LYS A 1 224 ? 10.089 3.799 -43.541 1.00 96.00 224 LYS A N 1
ATOM 1849 C CA . LYS A 1 224 ? 10.045 4.083 -44.988 1.00 96.00 224 LYS A CA 1
ATOM 1850 C C . LYS A 1 224 ? 10.496 2.903 -45.858 1.00 96.00 224 LYS A C 1
ATOM 1852 O O . LYS A 1 224 ? 10.493 3.010 -47.079 1.00 96.00 224 LYS A O 1
ATOM 1857 N N . ARG A 1 225 ? 10.817 1.754 -45.248 1.00 92.94 225 ARG A N 1
ATOM 1858 C CA . ARG A 1 225 ? 11.317 0.527 -45.897 1.00 92.94 225 ARG A CA 1
ATOM 1859 C C . ARG A 1 225 ? 12.715 0.656 -46.514 1.00 92.94 225 ARG A C 1
ATOM 1861 O O . ARG A 1 225 ? 13.113 -0.234 -47.268 1.00 92.94 225 ARG A O 1
ATOM 1868 N N . GLU A 1 226 ? 13.461 1.694 -46.156 1.00 94.69 226 GLU A N 1
ATOM 1869 C CA . GLU A 1 226 ? 14.856 1.887 -46.555 1.00 94.69 226 GLU A CA 1
ATOM 1870 C C . GLU A 1 226 ? 15.774 1.062 -45.647 1.00 94.69 226 GLU A C 1
ATOM 1872 O O . GLU A 1 226 ? 15.453 0.820 -44.479 1.00 94.69 226 GLU A O 1
ATOM 1877 N N . PHE A 1 227 ? 16.899 0.602 -46.192 1.00 95.50 227 PHE A N 1
ATOM 1878 C CA . PHE A 1 227 ? 17.882 -0.172 -45.442 1.00 95.50 227 PHE A CA 1
ATOM 1879 C C . PHE A 1 227 ? 18.731 0.733 -44.550 1.00 95.50 227 PHE A C 1
ATOM 1881 O O . PHE A 1 227 ? 19.284 1.729 -45.007 1.00 95.50 227 PHE A O 1
ATOM 1888 N N . GLU A 1 228 ? 18.877 0.335 -43.291 1.00 97.19 228 GLU A N 1
ATOM 1889 C CA . GLU A 1 228 ? 19.825 0.915 -42.346 1.00 97.19 228 GLU A CA 1
ATOM 1890 C C . GLU A 1 228 ? 20.777 -0.172 -41.851 1.00 97.19 228 GLU A C 1
ATOM 1892 O O . GLU A 1 228 ? 20.360 -1.316 -41.638 1.00 97.19 228 GLU A O 1
ATOM 1897 N N . PHE A 1 229 ? 22.045 0.194 -41.666 1.00 97.69 229 PHE A N 1
ATOM 1898 C CA . PHE A 1 229 ? 23.125 -0.731 -41.340 1.00 97.69 229 PHE A CA 1
ATOM 1899 C C . PHE A 1 229 ? 23.736 -0.410 -39.982 1.00 97.69 229 PHE A C 1
ATOM 1901 O O . PHE A 1 229 ? 23.793 0.745 -39.561 1.00 97.69 229 PHE A O 1
ATOM 1908 N N . PHE A 1 230 ? 24.194 -1.451 -39.299 1.00 97.81 230 PHE A N 1
ATOM 1909 C CA . PHE A 1 230 ? 24.703 -1.396 -37.938 1.00 97.81 230 PHE A CA 1
ATOM 1910 C C . PHE A 1 230 ? 25.921 -2.303 -37.810 1.00 97.81 230 PHE A C 1
ATOM 1912 O O . PHE A 1 230 ? 26.019 -3.330 -38.482 1.00 97.81 230 PHE A O 1
ATOM 1919 N N . ASN A 1 231 ? 26.843 -1.934 -36.931 1.00 96.81 231 ASN A N 1
ATOM 1920 C CA . ASN A 1 231 ? 28.092 -2.667 -36.724 1.00 96.81 231 ASN A CA 1
ATOM 1921 C C . ASN A 1 231 ? 27.982 -3.830 -35.720 1.00 96.81 231 ASN A C 1
ATOM 1923 O O . ASN A 1 231 ? 28.978 -4.500 -35.492 1.00 96.81 231 ASN A O 1
ATOM 1927 N N . HIS A 1 232 ? 26.821 -4.034 -35.087 1.00 96.19 232 HIS A N 1
ATOM 1928 C CA . HIS A 1 232 ? 26.576 -5.106 -34.117 1.00 96.19 232 HIS A CA 1
ATOM 1929 C C . HIS A 1 232 ? 25.122 -5.588 -34.188 1.00 96.19 232 HIS A C 1
ATOM 1931 O O . HIS A 1 232 ? 24.225 -4.861 -34.625 1.00 96.19 232 HIS A O 1
ATOM 1937 N N . ARG A 1 233 ? 24.868 -6.804 -33.687 1.00 94.44 233 ARG A N 1
ATOM 1938 C CA . ARG A 1 233 ? 23.507 -7.294 -33.426 1.00 94.44 233 ARG A CA 1
ATOM 1939 C C . ARG A 1 233 ? 22.807 -6.373 -32.425 1.00 94.44 233 ARG A C 1
ATOM 1941 O O . ARG A 1 233 ? 23.408 -5.916 -31.456 1.00 94.44 233 ARG A O 1
ATOM 1948 N N . GLY A 1 234 ? 21.514 -6.158 -32.625 1.00 94.44 234 GLY A N 1
ATOM 1949 C CA . GLY A 1 234 ? 20.688 -5.405 -31.693 1.00 94.44 234 GLY A CA 1
ATOM 1950 C C . GLY A 1 234 ? 19.271 -5.219 -32.209 1.00 94.44 234 GLY A C 1
ATOM 1951 O O . GLY A 1 234 ? 18.781 -6.000 -33.028 1.00 94.44 234 GLY A O 1
ATOM 1952 N N . ILE A 1 235 ? 18.619 -4.168 -31.723 1.00 95.38 235 ILE A N 1
ATOM 1953 C CA . ILE A 1 235 ? 17.256 -3.796 -32.090 1.00 95.38 235 ILE A CA 1
ATOM 1954 C C . ILE A 1 235 ? 17.289 -2.502 -32.899 1.00 95.38 235 ILE A C 1
ATOM 1956 O O . ILE A 1 235 ? 18.017 -1.570 -32.566 1.00 95.38 235 ILE A O 1
ATOM 1960 N N . HIS A 1 236 ? 16.476 -2.430 -33.951 1.00 95.94 236 HIS A N 1
ATOM 1961 C CA . HIS A 1 236 ? 16.330 -1.214 -34.736 1.00 95.94 236 HIS A CA 1
ATOM 1962 C C . HIS A 1 236 ? 15.659 -0.108 -33.897 1.00 95.94 236 HIS A C 1
ATOM 1964 O O . HIS A 1 236 ? 14.551 -0.326 -33.393 1.00 95.94 236 HIS A O 1
ATOM 1970 N N . PRO A 1 237 ? 16.242 1.100 -33.809 1.00 94.19 237 PRO A N 1
ATOM 1971 C CA . PRO A 1 237 ? 15.776 2.153 -32.901 1.00 94.19 237 PRO A CA 1
ATOM 1972 C C . PRO A 1 237 ? 14.378 2.685 -33.215 1.00 94.19 237 PRO A C 1
ATOM 1974 O O . PRO A 1 237 ? 13.656 3.094 -32.316 1.00 94.19 237 PRO A O 1
ATOM 1977 N N . GLU A 1 238 ? 13.976 2.675 -34.488 1.00 93.62 238 GLU A N 1
ATOM 1978 C CA . GLU A 1 238 ? 12.653 3.162 -34.897 1.00 93.62 238 GLU A CA 1
ATOM 1979 C C . GLU A 1 238 ? 11.546 2.089 -34.879 1.00 93.62 238 GLU A C 1
ATOM 1981 O O . GLU A 1 238 ? 10.398 2.375 -34.534 1.00 93.62 238 GLU A O 1
ATOM 1986 N N . THR A 1 239 ? 11.855 0.862 -35.312 1.00 94.25 239 THR A N 1
ATOM 1987 C CA . THR A 1 239 ? 10.852 -0.196 -35.534 1.00 94.25 239 THR A CA 1
ATOM 1988 C C . THR A 1 239 ? 10.808 -1.219 -34.407 1.00 94.25 239 THR A C 1
ATOM 1990 O O . THR A 1 239 ? 9.894 -2.041 -34.378 1.00 94.25 239 THR A O 1
ATOM 1993 N N . HIS A 1 240 ? 11.786 -1.183 -33.498 1.00 92.69 240 HIS A N 1
ATOM 1994 C CA . HIS A 1 240 ? 11.972 -2.128 -32.399 1.00 92.69 240 HIS A CA 1
ATOM 1995 C C . HIS A 1 240 ? 12.052 -3.602 -32.826 1.00 92.69 240 HIS A C 1
ATOM 1997 O O . HIS A 1 240 ? 11.853 -4.505 -32.014 1.00 92.69 240 HIS A O 1
ATOM 2003 N N . LYS A 1 241 ? 12.358 -3.859 -34.102 1.00 93.88 241 LYS A N 1
ATOM 2004 C CA . LYS A 1 241 ? 12.589 -5.204 -34.631 1.00 93.88 241 LYS A CA 1
ATOM 2005 C C . LYS A 1 241 ? 14.053 -5.580 -34.484 1.00 93.88 241 LYS A C 1
ATOM 2007 O O . LYS A 1 241 ? 14.932 -4.730 -34.611 1.00 93.88 241 LYS A O 1
ATOM 2012 N N . GLU A 1 242 ? 14.300 -6.860 -34.254 1.00 95.56 242 GLU A N 1
ATOM 2013 C CA . GLU A 1 242 ? 15.652 -7.399 -34.240 1.00 95.56 242 GLU A CA 1
ATOM 2014 C C . GLU A 1 242 ? 16.317 -7.247 -35.611 1.00 95.56 242 GLU A C 1
ATOM 2016 O O . GLU A 1 242 ? 15.700 -7.492 -36.656 1.00 95.56 242 GLU A O 1
ATOM 2021 N N . LEU A 1 243 ? 17.570 -6.797 -35.593 1.00 97.12 243 LEU A N 1
ATOM 2022 C CA . LEU A 1 243 ? 18.380 -6.666 -36.793 1.00 97.12 243 LEU A CA 1
ATOM 2023 C C . LEU A 1 243 ? 18.814 -8.038 -37.296 1.00 97.12 243 LEU A C 1
ATOM 2025 O O . LEU A 1 243 ? 19.101 -8.949 -36.519 1.00 97.12 243 LEU A O 1
ATOM 2029 N N . LYS A 1 244 ? 18.914 -8.165 -38.615 1.00 97.50 244 LYS A N 1
ATOM 2030 C CA . LYS A 1 244 ? 19.352 -9.398 -39.267 1.00 97.50 244 LYS A CA 1
ATOM 2031 C C . LYS A 1 244 ? 20.804 -9.263 -39.719 1.00 97.50 244 LYS A C 1
ATOM 2033 O O . LYS A 1 244 ? 21.204 -8.162 -40.094 1.00 97.50 244 LYS A O 1
ATOM 2038 N N . PRO A 1 245 ? 21.596 -10.344 -39.701 1.00 97.69 245 PRO A N 1
ATOM 2039 C CA . PRO A 1 245 ? 22.924 -10.321 -40.303 1.00 97.69 245 PRO A CA 1
ATOM 2040 C C . PRO A 1 245 ? 22.829 -9.982 -41.794 1.00 97.69 245 PRO A C 1
ATOM 2042 O O . PRO A 1 245 ? 21.881 -10.394 -42.471 1.00 97.69 245 PRO A O 1
ATOM 2045 N N . ILE A 1 246 ? 23.795 -9.222 -42.306 1.00 97.00 246 ILE A N 1
ATOM 2046 C CA . ILE A 1 246 ? 23.860 -8.883 -43.728 1.00 97.00 246 ILE A CA 1
ATOM 2047 C C . ILE A 1 246 ? 24.026 -10.147 -44.584 1.00 97.00 246 ILE A C 1
ATOM 2049 O O . ILE A 1 246 ? 24.654 -11.119 -44.176 1.00 97.00 246 ILE A O 1
ATOM 2053 N N . THR A 1 247 ? 23.458 -10.136 -45.792 1.00 96.50 247 THR A N 1
ATOM 2054 C CA . THR A 1 247 ? 23.618 -11.227 -46.765 1.00 96.50 247 THR A CA 1
ATOM 2055 C C . THR A 1 247 ? 23.972 -10.666 -48.143 1.00 96.50 247 THR A C 1
ATOM 2057 O O . THR A 1 247 ? 23.606 -9.520 -48.436 1.00 96.50 247 THR A O 1
ATOM 2060 N N . PRO A 1 248 ? 24.600 -11.459 -49.035 1.00 94.38 248 PRO A N 1
ATOM 2061 C CA . PRO A 1 248 ? 24.903 -11.024 -50.402 1.00 94.38 248 PRO A CA 1
ATOM 2062 C C . PRO A 1 248 ? 23.669 -10.515 -51.164 1.00 94.38 248 PRO A C 1
ATOM 2064 O O . PRO A 1 248 ? 23.741 -9.542 -51.913 1.00 94.38 248 PRO A O 1
ATOM 2067 N N . THR A 1 249 ? 22.501 -11.120 -50.917 1.00 94.62 249 THR A N 1
ATOM 2068 C CA . THR A 1 249 ? 21.234 -10.695 -51.535 1.00 94.62 249 THR A CA 1
ATOM 2069 C C . THR A 1 249 ? 20.834 -9.275 -51.134 1.00 94.62 249 THR A C 1
ATOM 2071 O O . THR A 1 249 ? 20.365 -8.509 -51.974 1.00 94.62 249 THR A O 1
ATOM 2074 N N . ILE A 1 250 ? 21.059 -8.900 -49.872 1.00 95.50 250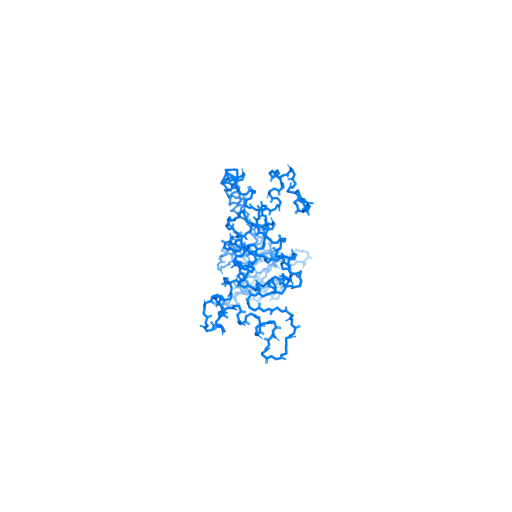 ILE A N 1
ATOM 2075 C CA . ILE A 1 250 ? 20.730 -7.570 -49.356 1.00 95.50 250 ILE A CA 1
ATOM 2076 C C . ILE A 1 250 ? 21.731 -6.532 -49.852 1.00 95.50 250 ILE A C 1
ATOM 2078 O O . ILE A 1 250 ? 21.305 -5.451 -50.245 1.00 95.50 250 ILE A O 1
ATOM 2082 N N . ILE A 1 251 ? 23.022 -6.865 -49.924 1.00 93.81 251 ILE A N 1
ATOM 2083 C CA . ILE A 1 251 ? 24.054 -5.990 -50.513 1.00 93.81 251 ILE A CA 1
ATOM 2084 C C . ILE A 1 251 ? 23.681 -5.645 -51.960 1.00 93.81 251 ILE A C 1
ATOM 2086 O O . ILE A 1 251 ? 23.689 -4.474 -52.343 1.00 93.81 251 ILE A O 1
ATOM 2090 N N . LYS A 1 252 ? 23.250 -6.649 -52.738 1.00 93.12 252 LYS A N 1
ATOM 2091 C CA . LYS A 1 252 ? 22.763 -6.450 -54.108 1.00 93.12 252 LYS A CA 1
ATOM 2092 C C . LYS A 1 252 ? 21.524 -5.553 -54.165 1.00 93.12 252 LYS A C 1
ATOM 2094 O O . LYS A 1 252 ? 21.485 -4.607 -54.945 1.00 93.12 252 LYS A O 1
ATOM 2099 N N . GLN A 1 253 ? 20.521 -5.816 -53.329 1.00 92.75 253 GLN A N 1
ATOM 2100 C CA . GLN A 1 253 ? 19.295 -5.003 -53.278 1.00 92.75 253 GLN A CA 1
ATOM 2101 C C . GLN A 1 253 ? 19.562 -3.552 -52.858 1.00 92.75 253 GLN A C 1
ATOM 2103 O O . GLN A 1 253 ? 18.928 -2.638 -53.379 1.00 92.75 253 GLN A O 1
ATOM 2108 N N . ALA A 1 254 ? 20.503 -3.343 -51.938 1.00 91.12 254 ALA A N 1
ATOM 2109 C CA . ALA A 1 254 ? 20.907 -2.028 -51.458 1.00 91.12 254 ALA A CA 1
ATOM 2110 C C . ALA A 1 254 ? 21.877 -1.304 -52.410 1.00 91.12 254 ALA A C 1
ATOM 2112 O O . ALA A 1 254 ? 22.244 -0.168 -52.128 1.00 91.12 254 ALA A O 1
ATOM 2113 N N . LYS A 1 255 ? 22.272 -1.932 -53.532 1.00 90.75 255 LYS A N 1
ATOM 2114 C CA . LYS A 1 255 ? 23.257 -1.408 -54.497 1.00 90.75 255 LYS A CA 1
ATOM 2115 C C . LYS A 1 255 ? 24.608 -1.065 -53.846 1.00 90.75 255 LYS A C 1
ATOM 2117 O O . LYS A 1 255 ? 25.267 -0.114 -54.243 1.00 90.75 255 LYS A O 1
ATOM 2122 N N . LEU A 1 256 ? 25.018 -1.860 -52.856 1.00 87.56 256 LEU A N 1
ATOM 2123 C CA . LEU A 1 256 ? 26.288 -1.722 -52.128 1.00 87.56 256 LEU A CA 1
ATOM 2124 C C . LEU A 1 256 ? 27.400 -2.586 -52.738 1.00 87.56 256 LEU A C 1
ATOM 2126 O O . LEU A 1 256 ? 28.256 -3.105 -52.032 1.00 87.56 256 LEU A O 1
ATOM 2130 N N . TYR A 1 257 ? 27.352 -2.800 -54.048 1.00 77.19 257 TYR A N 1
ATOM 2131 C CA . TYR A 1 257 ? 28.348 -3.564 -54.787 1.00 77.19 257 TYR A CA 1
ATOM 2132 C C . TYR A 1 257 ? 28.744 -2.773 -56.028 1.00 77.19 257 TYR A C 1
ATOM 2134 O O . TYR A 1 257 ? 27.895 -2.145 -56.667 1.00 77.19 257 TYR A O 1
ATOM 2142 N N . ARG A 1 258 ? 30.029 -2.820 -56.372 1.00 61.56 258 ARG A N 1
ATOM 2143 C CA . ARG A 1 258 ? 30.503 -2.352 -57.671 1.00 61.56 258 ARG A CA 1
ATOM 2144 C C . ARG A 1 258 ? 30.200 -3.446 -58.709 1.00 61.56 258 ARG A C 1
ATOM 2146 O O . ARG A 1 258 ? 30.425 -4.614 -58.386 1.00 61.56 258 ARG A O 1
ATOM 2153 N N . PRO A 1 259 ? 29.618 -3.110 -59.873 1.00 54.62 259 PRO A N 1
ATOM 2154 C CA . PRO A 1 259 ? 29.417 -4.073 -60.953 1.00 54.62 259 PRO A CA 1
ATOM 2155 C C . PRO A 1 259 ? 30.739 -4.656 -61.458 1.00 54.62 259 PRO A C 1
ATOM 2157 O O . PRO A 1 259 ? 31.771 -3.948 -61.366 1.00 54.62 259 PRO A O 1
#

Organism: NCBI:txid426481

Foldseek 3Di:
DDDDPPDPDPPLDLVVLVVLLVVDDDDDDDDFDLLLVLLVLLLVVLLVDPVQPDNDLLSSLVCCQCPVQVCPDPDGPDPDDSVLSVVSNCCGNVVHDDDHDDDDQVVQQSSCVSSPANGNVRSVVVVVSNVSNCVSCVVCVVVVVVVCVVVVVVVVVVVVVPCPQQKWADDDWFIDGDHPPPPLIDRCVVWVDPRVQKTWDDAALPDDQDDPNFGQKWWDAAPVRQITIIRDWTADSHPRHTTHGDDPVVCVVNVRHDD

Sequence (259 aa):
MENDIKTIPEEVNFIFCVKHFSKCFSSRKNKKNPLKELFSELLGQLMKDELIKNKTINGCFTYFVNTYLGNDEGKPKYAINKKTLISYHNKYANNILNKSGEPANELKDLMSQYIGYKNYEDFLNKNRNKKICILCITKYKKTFLLGFFSILPFFIYFSLNKSNESCIVWKGDHYEKSSCFNIKAINNNKYNINITLFKKIYATDTTTFFINGDPIVWYGKNKKREFEFFNHRGIHPETHKELKPITPTIIKQAKLYRP

Nearest PDB structures (foldseek):
  3wef-assembly2_D  TM=1.988E-01  e=3.094E+00  Homo sapiens
  2r82-assembly1_A  TM=2.238E-01  e=6.831E+00  [Clostridium] symbiosum
  6iry-assembly1_A  TM=1.708E-01  e=7.649E+00  Danio rerio

Radius of gyration: 37.72 Å; Cα contacts (8 Å, |Δi|>4): 302; chains: 1; bounding box: 76×32×107 Å

Solvent-accessible surface area (backbone atoms only — not comparable to full-atom values): 15356 Å² total; per-residue (Å²): 132,92,84,84,82,81,64,81,66,93,70,82,42,71,69,55,34,60,69,50,47,82,78,50,77,86,82,82,89,80,99,70,59,69,63,22,51,51,45,45,49,41,52,58,49,43,59,64,38,83,89,52,83,49,70,47,74,66,39,37,37,44,44,46,30,31,62,72,57,40,31,47,101,88,56,61,70,50,103,65,52,44,70,56,53,52,51,49,34,36,38,46,53,68,64,41,91,71,90,72,80,80,82,54,68,68,58,44,22,53,48,25,38,74,68,73,32,90,24,41,67,53,46,49,49,54,51,50,52,50,51,52,40,50,51,39,48,69,74,40,47,68,60,54,57,53,47,52,67,60,49,49,58,53,52,50,53,52,58,72,69,60,72,79,56,50,12,32,28,75,57,100,45,35,44,42,80,34,61,70,83,40,94,72,36,43,64,32,86,80,66,71,54,56,45,92,71,34,30,55,49,90,82,47,60,85,53,82,51,60,58,97,84,44,59,57,30,18,33,42,58,48,98,87,66,47,83,46,38,22,60,42,79,44,62,36,88,88,70,69,43,74,40,41,72,53,48,75,70,53,37,58,75,68,64,37,56,77,132

Secondary structure (DSSP, 8-state):
---------TT--HHHHHHHHTT--S-------HHHHHHHHHHHHHHH-TT-S--SHHHHHHHIIIIIS-EETTEESSS--HHHHHHHHHHHTS----S--PPPHHHHHHHHHHTT-SSHHHHHHHHHHHHHHHHHHHHHHHHHHHHHHHHHHHHHHHHHT-----EEEEETTEEEE--TTSTTEEEHHHH---TTT-BEE---TT---EETTEE--EEEE-TTS-EEEESSS-B-TTT-PBPEEP-HHHHHHTT-S--

Mean predicted aligned error: 17.46 Å

pLDDT: mean 83.79, std 15.61, range [30.44, 98.0]